Protein AF-A0A0G1EXA8-F1 (afdb_monomer_lite)

pLDDT: mean 70.23, std 20.03, range [31.55, 97.38]

Structure (mmCIF, N/CA/C/O backbone):
data_AF-A0A0G1EXA8-F1
#
_entry.id   AF-A0A0G1EXA8-F1
#
loop_
_atom_site.group_PDB
_atom_site.id
_atom_site.type_symbol
_atom_site.label_atom_id
_atom_site.label_alt_id
_atom_site.label_comp_id
_atom_site.label_asym_id
_atom_site.label_entity_id
_atom_site.label_seq_id
_atom_site.pdbx_PDB_ins_code
_atom_site.Cartn_x
_atom_site.Cartn_y
_atom_site.Cartn_z
_atom_site.occupancy
_atom_site.B_iso_or_equiv
_atom_site.auth_seq_id
_atom_site.auth_comp_id
_atom_site.auth_asym_id
_atom_site.auth_atom_id
_atom_site.pdbx_PDB_model_num
ATOM 1 N N . MET A 1 1 ? -16.789 -36.690 -27.854 1.00 35.75 1 MET A N 1
ATOM 2 C CA . MET A 1 1 ? -15.325 -36.803 -28.064 1.00 35.75 1 MET A CA 1
ATOM 3 C C . MET A 1 1 ? -14.644 -35.654 -27.335 1.00 35.75 1 MET A C 1
ATOM 5 O O . MET A 1 1 ? -15.149 -34.544 -27.371 1.00 35.75 1 MET A O 1
ATOM 9 N N . ASN A 1 2 ? -13.593 -35.956 -26.572 1.00 42.34 2 ASN A N 1
ATOM 10 C CA . ASN A 1 2 ? -13.175 -35.233 -25.364 1.00 42.34 2 ASN A CA 1
ATOM 11 C C . ASN A 1 2 ? -11.881 -34.419 -25.599 1.00 42.34 2 ASN A C 1
ATOM 13 O O . ASN A 1 2 ? -10.856 -34.671 -24.973 1.00 42.34 2 ASN A O 1
ATOM 17 N N . THR A 1 3 ? -11.901 -33.475 -26.544 1.00 42.50 3 THR A N 1
ATOM 18 C CA . THR A 1 3 ? -10.711 -32.712 -26.983 1.00 42.50 3 THR A CA 1
ATOM 19 C C . THR A 1 3 ? -10.198 -31.686 -25.961 1.00 42.50 3 THR A C 1
ATOM 21 O O . THR A 1 3 ? -9.028 -31.328 -25.993 1.00 42.50 3 THR A O 1
ATOM 24 N N . SER A 1 4 ? -11.018 -31.266 -24.991 1.00 49.38 4 SER A N 1
ATOM 25 C CA . SER A 1 4 ? -10.642 -30.270 -23.968 1.00 49.38 4 SER A CA 1
ATOM 26 C C . SER A 1 4 ? -9.684 -30.806 -22.890 1.00 49.38 4 SER A C 1
ATOM 28 O O . SER A 1 4 ? -8.819 -30.075 -22.401 1.00 49.38 4 SER A O 1
ATOM 30 N N . ARG A 1 5 ? -9.801 -32.088 -22.516 1.00 40.94 5 ARG A N 1
ATOM 31 C CA . ARG A 1 5 ? -8.954 -32.690 -21.469 1.00 40.94 5 ARG A CA 1
ATOM 32 C C . ARG A 1 5 ? -7.551 -33.032 -21.966 1.00 40.94 5 ARG A C 1
ATOM 34 O O . ARG A 1 5 ? -6.603 -32.926 -21.194 1.00 40.94 5 ARG A O 1
ATOM 41 N N . VAL A 1 6 ? -7.416 -33.379 -23.246 1.00 42.81 6 VAL A N 1
ATOM 42 C CA . VAL A 1 6 ? -6.123 -33.721 -23.856 1.00 42.81 6 VAL A CA 1
ATOM 43 C C . VAL A 1 6 ? -5.222 -32.483 -23.941 1.00 42.81 6 VAL A C 1
ATOM 45 O O . VAL A 1 6 ? -4.063 -32.562 -23.556 1.00 42.81 6 VAL A O 1
ATOM 48 N N . SER A 1 7 ? -5.757 -31.308 -24.296 1.00 49.19 7 SER A N 1
ATOM 49 C CA . SER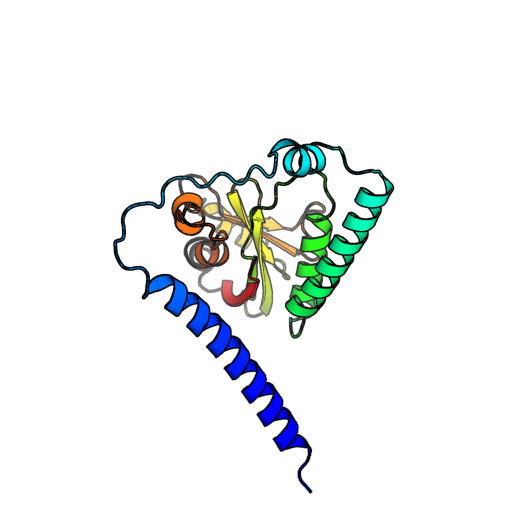 A 1 7 ? -4.961 -30.070 -24.379 1.00 49.19 7 SER A CA 1
ATOM 50 C C . SER A 1 7 ? -4.430 -29.586 -23.026 1.00 49.19 7 SER A C 1
ATOM 52 O O . SER A 1 7 ? -3.296 -29.126 -22.945 1.00 49.19 7 SER A O 1
ATOM 54 N N . ARG A 1 8 ? -5.201 -29.729 -21.937 1.00 45.41 8 ARG A N 1
ATOM 55 C CA . ARG A 1 8 ? -4.723 -29.374 -20.585 1.00 45.41 8 ARG A CA 1
ATOM 56 C C . ARG A 1 8 ? -3.655 -30.337 -20.077 1.00 45.41 8 ARG A C 1
ATOM 58 O O . ARG A 1 8 ? -2.694 -29.890 -19.464 1.00 45.41 8 ARG A O 1
ATOM 65 N N . LEU A 1 9 ? -3.794 -31.631 -20.362 1.00 43.66 9 LEU A N 1
ATOM 66 C CA . LEU A 1 9 ? -2.779 -32.625 -20.011 1.00 43.66 9 LEU A CA 1
ATOM 67 C C . LEU A 1 9 ? -1.477 -32.410 -20.792 1.00 43.66 9 LEU A C 1
ATOM 69 O O . LEU A 1 9 ? -0.411 -32.546 -20.208 1.00 43.66 9 LEU A O 1
ATOM 73 N N . VAL A 1 10 ? -1.551 -32.000 -22.062 1.00 48.06 10 VAL A N 1
ATOM 74 C CA . VAL A 1 10 ? -0.366 -31.672 -22.873 1.00 48.06 10 VAL A CA 1
ATOM 75 C C . VAL A 1 10 ? 0.333 -30.406 -22.367 1.00 48.06 10 VAL A C 1
ATOM 77 O O . VAL A 1 10 ? 1.551 -30.405 -22.246 1.00 48.06 10 VAL A O 1
ATOM 80 N N . VAL A 1 11 ? -0.409 -29.355 -21.998 1.00 51.62 11 VAL A N 1
ATOM 81 C CA . VAL A 1 11 ? 0.180 -28.122 -21.437 1.00 51.62 11 VAL A CA 1
ATOM 82 C C . VAL A 1 11 ? 0.824 -28.375 -20.072 1.00 51.62 11 VAL A C 1
ATOM 84 O O . VAL A 1 11 ? 1.933 -27.911 -19.828 1.00 51.62 11 VAL A O 1
ATOM 87 N N . ILE A 1 12 ? 0.176 -29.158 -19.204 1.00 53.31 12 ILE A N 1
ATOM 88 C CA . ILE A 1 12 ? 0.747 -29.541 -17.904 1.00 53.31 12 ILE A CA 1
ATOM 89 C C . ILE A 1 12 ? 1.981 -30.429 -18.104 1.00 53.31 12 ILE A C 1
ATOM 91 O O . ILE A 1 12 ? 2.994 -30.204 -17.451 1.00 53.31 12 ILE A O 1
ATOM 95 N N . ALA A 1 13 ? 1.940 -31.389 -19.033 1.00 46.94 13 ALA A N 1
ATOM 96 C CA . ALA A 1 13 ? 3.088 -32.238 -19.340 1.00 46.94 13 ALA A CA 1
ATOM 97 C C . ALA A 1 13 ? 4.273 -31.427 -19.887 1.00 46.94 13 ALA A C 1
ATOM 99 O O . ALA A 1 13 ? 5.396 -31.635 -19.444 1.00 46.94 13 ALA A O 1
ATOM 100 N N . LEU A 1 14 ? 4.036 -30.461 -20.780 1.00 50.44 14 LEU A N 1
ATOM 101 C CA . LEU A 1 14 ? 5.084 -29.579 -21.304 1.00 50.44 14 LEU A CA 1
ATOM 102 C C . LEU A 1 14 ? 5.670 -28.664 -20.222 1.00 50.44 14 LEU A C 1
ATOM 104 O O . LEU A 1 14 ? 6.881 -28.472 -20.187 1.00 50.44 14 LEU A O 1
ATOM 108 N N . PHE A 1 15 ? 4.840 -28.149 -19.310 1.00 55.09 15 PHE A N 1
ATOM 109 C CA . PHE A 1 15 ? 5.304 -27.327 -18.191 1.00 55.09 15 PHE A CA 1
ATOM 110 C C . PHE A 1 15 ? 6.143 -28.144 -17.197 1.00 55.09 15 PHE A C 1
ATOM 112 O O . PHE A 1 15 ? 7.198 -27.696 -16.763 1.00 55.09 15 PHE A O 1
ATOM 119 N N . VAL A 1 16 ? 5.728 -29.378 -16.893 1.00 62.06 16 VAL A N 1
ATOM 120 C CA . VAL A 1 16 ? 6.486 -30.298 -16.032 1.00 62.06 16 VAL A CA 1
ATOM 121 C C . VAL A 1 16 ? 7.799 -30.727 -16.693 1.00 62.06 16 VAL A C 1
ATOM 123 O O . VAL A 1 16 ? 8.820 -30.756 -16.018 1.00 62.06 16 VAL A O 1
ATOM 126 N N . ILE A 1 17 ? 7.812 -30.992 -18.004 1.00 57.78 17 ILE A N 1
ATOM 127 C CA . ILE A 1 17 ? 9.042 -31.306 -18.751 1.00 57.78 17 ILE A CA 1
ATOM 128 C C . ILE A 1 17 ? 9.998 -30.104 -18.759 1.00 57.78 17 ILE A C 1
ATOM 130 O O . ILE A 1 17 ? 11.187 -30.285 -18.520 1.00 57.78 17 ILE A O 1
ATOM 134 N N . ALA A 1 18 ? 9.502 -28.880 -18.963 1.00 51.81 18 ALA A N 1
ATOM 135 C CA . ALA A 1 18 ? 10.329 -27.673 -18.925 1.00 51.81 18 ALA A CA 1
ATOM 136 C C . ALA A 1 18 ? 10.939 -27.433 -17.533 1.00 51.81 18 ALA A C 1
ATOM 138 O O . ALA A 1 18 ? 12.134 -27.168 -17.424 1.00 51.81 18 ALA A O 1
ATOM 139 N N . VAL A 1 19 ? 10.147 -27.594 -16.467 1.00 60.75 19 VAL A N 1
ATOM 140 C CA . VAL A 1 19 ? 10.639 -27.494 -15.085 1.00 60.75 19 VAL A CA 1
ATOM 141 C C . VAL A 1 19 ? 11.664 -28.592 -14.789 1.00 60.75 19 VAL A C 1
ATOM 143 O O . VAL A 1 19 ? 12.708 -28.289 -14.218 1.00 60.75 19 VAL A O 1
ATOM 146 N N . LEU A 1 20 ? 11.425 -29.833 -15.229 1.00 53.50 20 LEU A N 1
ATOM 147 C CA . LEU A 1 20 ? 12.358 -30.945 -15.035 1.00 53.50 20 LEU A CA 1
ATOM 148 C C . LEU A 1 20 ? 13.692 -30.717 -15.757 1.00 53.50 20 LEU A C 1
ATOM 150 O O . LEU A 1 20 ? 14.728 -30.881 -15.121 1.00 53.50 20 LEU A O 1
ATOM 154 N N . ILE A 1 21 ? 13.685 -30.257 -17.014 1.00 56.47 21 ILE A N 1
ATOM 155 C CA . ILE A 1 21 ? 14.909 -29.947 -17.779 1.00 56.47 21 ILE A CA 1
ATOM 156 C C . ILE A 1 21 ? 15.721 -28.838 -17.093 1.00 56.47 21 ILE A C 1
ATOM 158 O O . ILE A 1 21 ? 16.936 -28.961 -16.962 1.00 56.47 21 ILE A O 1
ATOM 162 N N . ILE A 1 22 ? 15.060 -27.783 -16.601 1.00 52.31 22 ILE A N 1
ATOM 163 C CA . ILE A 1 22 ? 15.730 -26.685 -15.886 1.00 52.31 22 ILE A CA 1
ATOM 164 C C . ILE A 1 22 ? 16.325 -27.186 -14.564 1.00 52.31 22 ILE A C 1
ATOM 166 O O . ILE A 1 22 ? 17.465 -26.860 -14.238 1.00 52.31 22 ILE A O 1
ATOM 170 N N . THR A 1 23 ? 15.595 -28.009 -13.806 1.00 53.84 23 THR A N 1
ATOM 171 C CA . THR A 1 23 ? 16.117 -28.557 -12.546 1.00 53.84 23 THR A CA 1
ATOM 172 C C . THR A 1 23 ? 17.231 -29.576 -12.760 1.00 53.84 23 THR A C 1
ATOM 174 O O . THR A 1 23 ? 18.169 -29.599 -11.969 1.00 53.84 23 THR A O 1
ATOM 177 N N . GLU A 1 24 ? 17.174 -30.382 -13.824 1.00 49.28 24 GLU A N 1
ATOM 178 C CA . GLU A 1 24 ? 18.195 -31.382 -14.131 1.00 49.28 24 GLU A CA 1
ATOM 179 C C . GLU A 1 24 ? 19.495 -30.716 -14.598 1.00 49.28 24 GLU A C 1
ATOM 181 O O . GLU A 1 24 ? 20.548 -31.088 -14.096 1.00 49.28 24 GLU A O 1
ATOM 186 N N . GLU A 1 25 ? 19.450 -29.666 -15.429 1.00 48.66 25 GLU A N 1
ATOM 187 C CA . GLU A 1 25 ? 20.644 -28.873 -15.779 1.00 48.66 25 GLU A CA 1
ATOM 188 C C . GLU A 1 25 ? 21.261 -28.177 -14.554 1.00 48.66 25 GLU A C 1
ATOM 190 O O . GLU A 1 25 ? 22.468 -28.261 -14.323 1.00 48.66 25 GLU A O 1
ATOM 195 N N . VAL A 1 26 ? 20.442 -27.582 -13.681 1.00 48.22 26 VAL A N 1
ATOM 196 C CA . VAL A 1 26 ? 20.932 -26.931 -12.451 1.00 48.22 26 VAL A CA 1
ATOM 197 C C . VAL A 1 26 ? 21.545 -27.942 -11.463 1.00 48.22 26 VAL A C 1
ATOM 199 O O . VAL A 1 26 ? 22.528 -27.626 -10.784 1.00 48.22 26 VAL A O 1
ATOM 202 N N . LEU A 1 27 ? 21.020 -29.171 -11.388 1.00 41.09 27 LEU A N 1
ATOM 203 C CA . LEU A 1 27 ? 21.569 -30.245 -10.547 1.00 41.09 27 LEU A CA 1
ATOM 204 C C . LEU A 1 27 ? 22.790 -30.935 -11.169 1.00 41.09 27 LEU A C 1
ATOM 206 O O . LEU A 1 27 ? 23.712 -31.295 -10.429 1.00 41.09 27 LEU A O 1
ATOM 210 N N . ARG A 1 28 ? 22.856 -31.076 -12.499 1.00 38.72 28 ARG A N 1
ATOM 211 C CA . ARG A 1 28 ? 24.018 -31.637 -13.209 1.00 38.72 28 ARG A CA 1
ATOM 212 C C . ARG A 1 28 ? 25.232 -30.721 -13.073 1.00 38.72 28 ARG A C 1
ATOM 214 O O . ARG A 1 28 ? 26.314 -31.196 -12.738 1.00 38.72 28 ARG A O 1
ATOM 221 N N . VAL A 1 29 ? 25.027 -29.405 -13.182 1.00 42.81 29 VAL A N 1
ATOM 222 C CA . VAL A 1 29 ? 26.065 -28.387 -12.942 1.00 42.81 29 VAL A CA 1
ATOM 223 C C . VAL A 1 29 ? 26.580 -28.416 -11.493 1.00 42.81 29 VAL A C 1
ATOM 225 O O . VAL A 1 29 ? 27.751 -28.128 -11.256 1.00 42.81 29 VAL A O 1
ATOM 228 N N . ARG A 1 30 ? 25.752 -28.813 -10.513 1.00 43.44 30 ARG A N 1
ATOM 229 C CA . ARG A 1 30 ? 26.145 -28.854 -9.089 1.00 43.44 30 ARG A CA 1
ATOM 230 C C . ARG A 1 30 ? 26.745 -30.171 -8.597 1.00 43.44 30 ARG A C 1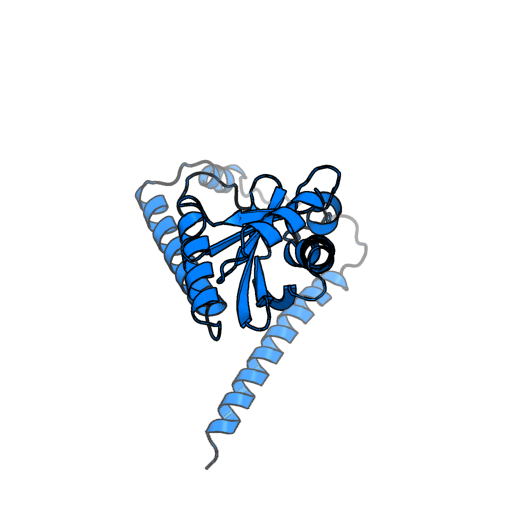
ATOM 232 O O . ARG A 1 30 ? 27.375 -30.155 -7.544 1.00 43.44 30 ARG A O 1
ATOM 239 N N . THR A 1 31 ? 26.561 -31.297 -9.289 1.00 37.84 31 THR A N 1
ATOM 240 C CA . THR A 1 31 ? 26.914 -32.622 -8.727 1.00 37.84 31 THR A CA 1
ATOM 241 C C . THR A 1 31 ? 27.932 -33.436 -9.525 1.00 37.84 31 THR A C 1
ATOM 243 O O . THR A 1 31 ? 28.389 -34.461 -9.024 1.00 37.84 31 THR A O 1
ATOM 246 N N . SER A 1 32 ? 28.373 -32.985 -10.706 1.00 36.28 32 SER A N 1
ATOM 247 C CA . SER A 1 32 ? 29.369 -33.710 -11.515 1.00 36.28 32 SER A CA 1
ATOM 248 C C . SER A 1 32 ? 30.656 -32.933 -11.809 1.00 36.28 32 SER A C 1
ATOM 250 O O . SER A 1 32 ? 31.258 -33.134 -12.862 1.00 36.28 32 SER A O 1
ATOM 252 N N . VAL A 1 33 ? 31.103 -32.065 -10.898 1.00 35.88 33 VAL A N 1
ATOM 253 C CA . VAL A 1 33 ? 32.467 -31.513 -10.944 1.00 35.88 33 VAL A CA 1
ATOM 254 C C . VAL A 1 33 ? 33.311 -32.281 -9.923 1.00 35.88 33 VAL A C 1
ATOM 256 O O . VAL A 1 33 ? 33.191 -32.024 -8.724 1.00 35.88 33 VAL A O 1
ATOM 259 N N . PRO A 1 34 ? 34.149 -33.250 -10.342 1.00 39.91 34 PRO A N 1
ATOM 260 C CA . PRO A 1 34 ? 35.212 -33.742 -9.479 1.00 39.91 34 PRO A CA 1
ATOM 261 C C . PRO A 1 34 ? 36.095 -32.556 -9.088 1.00 39.91 34 PRO A C 1
ATOM 263 O O . PRO A 1 34 ? 36.292 -31.645 -9.894 1.00 39.91 34 PRO A O 1
ATOM 266 N N . ALA A 1 35 ? 36.652 -32.573 -7.876 1.00 41.78 35 ALA A N 1
ATOM 267 C CA . ALA A 1 35 ? 37.697 -31.640 -7.464 1.00 41.78 35 ALA A CA 1
ATOM 268 C C . ALA A 1 35 ? 38.964 -31.871 -8.312 1.00 41.78 35 ALA A C 1
ATOM 270 O O . ALA A 1 35 ? 39.923 -32.512 -7.892 1.00 41.78 35 ALA A O 1
ATOM 271 N N . THR A 1 36 ? 38.934 -31.394 -9.549 1.00 39.28 36 THR A N 1
ATOM 272 C CA . THR A 1 36 ? 40.063 -31.332 -10.467 1.00 39.28 36 THR A CA 1
ATOM 273 C C . THR A 1 36 ? 40.624 -29.924 -10.390 1.00 39.28 36 THR A C 1
ATOM 275 O O . THR A 1 36 ? 39.874 -28.951 -10.439 1.00 39.28 36 THR A O 1
ATOM 278 N N . MET A 1 37 ? 41.944 -29.847 -10.209 1.00 38.09 37 MET A N 1
ATOM 279 C CA .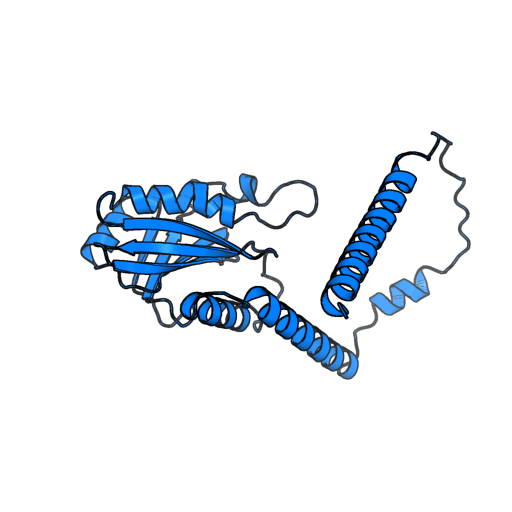 MET A 1 37 ? 42.738 -28.618 -10.214 1.00 38.09 37 MET A CA 1
ATOM 280 C C . MET A 1 37 ? 42.242 -27.609 -11.263 1.00 38.09 37 MET A C 1
ATOM 282 O O . MET A 1 37 ? 41.829 -28.033 -12.347 1.00 38.09 37 MET A O 1
ATOM 286 N N . PRO A 1 38 ? 42.319 -26.294 -10.977 1.00 37.44 38 PRO A N 1
ATOM 287 C CA . PRO A 1 38 ? 41.895 -25.275 -11.926 1.00 37.44 38 PRO A CA 1
ATOM 288 C C . PRO A 1 38 ? 42.599 -25.503 -13.273 1.00 37.44 38 PRO A C 1
ATOM 290 O O . PRO A 1 38 ? 43.812 -25.746 -13.290 1.00 37.44 38 PRO A O 1
ATOM 293 N N . PRO A 1 39 ? 41.860 -25.481 -14.396 1.00 34.75 39 PRO A N 1
ATOM 294 C CA . PRO A 1 39 ? 42.460 -25.686 -15.702 1.00 34.75 39 PRO A CA 1
ATOM 295 C C . PRO A 1 39 ? 43.495 -24.581 -15.959 1.00 34.75 39 PRO A C 1
ATOM 297 O O . PRO A 1 39 ? 43.258 -23.428 -15.585 1.00 34.75 39 PRO A O 1
ATOM 300 N N . PRO A 1 40 ? 44.644 -24.894 -16.589 1.00 39.44 40 PRO A N 1
ATOM 301 C CA . PRO A 1 40 ? 45.563 -23.857 -17.028 1.00 39.44 40 PRO A CA 1
ATOM 302 C C . PRO A 1 40 ? 44.801 -22.924 -17.968 1.00 39.44 40 PRO A C 1
ATOM 304 O O . PRO A 1 40 ? 44.114 -23.386 -18.881 1.00 39.44 40 PRO A O 1
ATOM 307 N N . ALA A 1 41 ? 44.893 -21.621 -17.700 1.00 36.94 41 ALA A N 1
ATOM 308 C CA . ALA A 1 41 ? 44.209 -20.582 -18.451 1.00 36.94 41 ALA A CA 1
ATOM 309 C C . ALA A 1 41 ? 44.532 -20.710 -19.946 1.00 36.94 41 ALA A C 1
ATOM 311 O O . ALA A 1 41 ? 45.602 -20.315 -20.406 1.00 36.94 41 ALA A O 1
ATOM 312 N N . TYR A 1 42 ? 43.600 -21.280 -20.708 1.00 31.55 42 TYR A N 1
ATOM 313 C CA . TYR A 1 42 ? 43.658 -21.285 -22.159 1.00 31.55 42 TYR A CA 1
ATOM 314 C C . TYR A 1 42 ? 42.948 -20.021 -22.640 1.00 31.55 42 TYR A C 1
ATOM 316 O O . TYR A 1 42 ? 41.762 -20.034 -22.970 1.00 31.55 42 TYR A O 1
ATOM 324 N N . SER A 1 43 ? 43.671 -18.900 -22.631 1.00 36.06 43 SER A N 1
ATOM 325 C CA . SER A 1 43 ? 43.230 -17.678 -23.295 1.00 36.06 43 SER A CA 1
ATOM 326 C C . SER A 1 43 ? 43.328 -17.886 -24.806 1.00 36.06 43 SER A C 1
ATOM 328 O O . SER A 1 43 ? 44.334 -17.614 -25.459 1.00 36.06 43 SER A O 1
ATOM 330 N N . LYS A 1 44 ? 42.244 -18.375 -25.408 1.00 40.91 44 LYS A N 1
ATOM 331 C CA . LYS A 1 44 ? 42.010 -18.071 -26.816 1.00 40.91 44 LYS A CA 1
ATOM 332 C C . LYS A 1 44 ? 41.564 -16.615 -26.831 1.00 40.91 44 LYS A C 1
ATOM 334 O O . LYS A 1 44 ? 40.448 -16.324 -26.420 1.00 40.91 44 LYS A O 1
ATOM 339 N N . GLY A 1 45 ? 42.482 -15.719 -27.193 1.00 42.47 45 GLY A N 1
ATOM 340 C CA . GLY A 1 45 ? 42.256 -14.278 -27.243 1.00 42.47 45 GLY A CA 1
ATOM 341 C C . GLY A 1 45 ? 41.107 -13.920 -28.179 1.00 42.47 45 GLY A C 1
ATOM 342 O O . GLY A 1 45 ? 41.323 -13.616 -29.346 1.00 42.47 45 GLY A O 1
ATOM 343 N N . ILE A 1 46 ? 39.883 -13.948 -27.660 1.00 43.38 46 ILE A N 1
ATOM 344 C CA . ILE A 1 46 ? 38.887 -12.955 -28.029 1.00 43.38 46 ILE A CA 1
ATOM 345 C C . ILE A 1 46 ? 39.415 -11.702 -27.354 1.00 43.38 46 ILE A C 1
ATOM 347 O O . ILE A 1 46 ? 39.499 -11.658 -26.128 1.00 43.38 46 ILE A O 1
ATOM 351 N N . ALA A 1 47 ? 39.910 -10.755 -28.143 1.00 43.56 47 ALA A N 1
ATOM 352 C CA . ALA A 1 47 ? 40.364 -9.494 -27.597 1.00 43.56 47 ALA A CA 1
ATOM 353 C C . ALA A 1 47 ? 39.200 -8.902 -26.790 1.00 43.56 47 ALA A C 1
ATOM 355 O O . ALA A 1 47 ? 38.188 -8.511 -27.370 1.00 43.56 47 ALA A O 1
ATOM 356 N N . GLU A 1 48 ? 39.353 -8.845 -25.462 1.00 43.34 48 GLU A N 1
ATOM 357 C CA . GLU A 1 48 ? 38.453 -8.154 -24.525 1.00 43.34 48 GLU A CA 1
ATOM 358 C C . GLU A 1 48 ? 38.083 -6.759 -25.042 1.00 43.34 48 GLU A C 1
ATOM 360 O O . GLU A 1 48 ? 36.996 -6.265 -24.776 1.00 43.34 48 GLU A O 1
ATOM 365 N N . SER A 1 49 ? 38.933 -6.159 -25.875 1.00 46.91 49 SER A N 1
ATOM 366 C CA . SER A 1 49 ? 38.652 -4.937 -26.614 1.00 46.91 49 SER A CA 1
ATOM 367 C C . SER A 1 49 ? 37.284 -4.932 -27.311 1.00 46.91 49 SER A C 1
ATOM 369 O O . SER A 1 49 ? 36.528 -4.016 -27.047 1.00 46.91 49 SER A O 1
ATOM 371 N N . GLU A 1 50 ? 36.878 -5.899 -28.133 1.00 43.00 50 GLU A N 1
ATOM 372 C CA . GLU A 1 50 ? 35.721 -5.678 -29.030 1.00 43.00 50 GLU A CA 1
ATOM 373 C C . GLU A 1 50 ? 34.356 -5.742 -28.315 1.00 43.00 50 GLU A C 1
ATOM 375 O O . GLU A 1 50 ? 33.460 -4.943 -28.590 1.00 43.00 50 GLU A O 1
ATOM 380 N N . ALA A 1 51 ? 34.211 -6.646 -27.340 1.00 46.06 51 ALA A N 1
ATOM 381 C CA . ALA A 1 51 ? 32.997 -6.757 -26.527 1.00 46.06 51 ALA A CA 1
ATOM 382 C C . ALA A 1 51 ? 32.898 -5.635 -25.482 1.00 46.06 51 ALA A C 1
ATOM 384 O O . ALA A 1 51 ? 31.811 -5.115 -25.242 1.00 46.06 51 ALA A O 1
ATOM 385 N N . THR A 1 52 ? 34.030 -5.218 -24.903 1.00 42.34 52 THR A N 1
ATOM 386 C CA . THR A 1 52 ? 34.058 -4.116 -23.930 1.00 42.34 52 THR A CA 1
ATOM 387 C C . THR A 1 52 ? 33.953 -2.754 -24.622 1.00 42.34 52 THR A C 1
ATOM 389 O O . THR A 1 52 ? 33.360 -1.849 -24.053 1.00 42.34 52 THR A O 1
ATOM 392 N N . THR A 1 53 ? 34.436 -2.616 -25.867 1.00 43.44 53 THR A N 1
ATOM 393 C CA . THR A 1 53 ? 34.292 -1.384 -26.675 1.00 43.44 53 THR A CA 1
ATOM 394 C C . THR A 1 53 ? 32.836 -1.158 -27.086 1.00 43.44 53 THR A C 1
ATOM 396 O O . THR A 1 53 ? 32.345 -0.044 -26.975 1.00 43.44 53 THR A O 1
ATOM 399 N N . LYS A 1 54 ? 32.085 -2.210 -27.448 1.00 49.56 54 LYS A N 1
ATOM 400 C CA . LYS A 1 54 ? 30.635 -2.086 -27.707 1.00 49.56 54 LYS A CA 1
ATOM 401 C C . LYS A 1 54 ? 29.799 -1.771 -26.462 1.00 49.56 54 LYS A C 1
ATOM 403 O O . LYS A 1 54 ? 28.717 -1.218 -26.588 1.00 4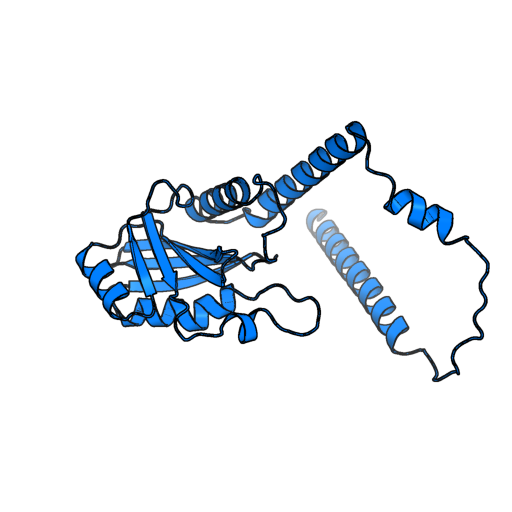9.56 54 LYS A O 1
ATOM 408 N N . LEU A 1 55 ? 30.282 -2.134 -25.272 1.00 48.75 55 LEU A N 1
ATOM 409 C CA . LEU A 1 55 ? 29.657 -1.785 -23.989 1.00 48.75 55 LEU A CA 1
ATOM 410 C C . LEU A 1 55 ? 30.008 -0.361 -23.520 1.00 48.75 55 LEU A C 1
ATOM 412 O O . LEU A 1 55 ? 29.295 0.184 -22.682 1.00 48.75 55 LEU A O 1
ATOM 416 N N . THR A 1 56 ? 31.086 0.240 -24.039 1.00 42.53 56 THR A N 1
ATOM 417 C CA . THR A 1 56 ? 31.479 1.633 -23.763 1.00 42.53 56 THR A CA 1
ATOM 418 C C . THR A 1 56 ? 31.047 2.624 -24.847 1.00 42.53 56 THR A C 1
ATOM 420 O O . THR A 1 56 ? 31.090 3.833 -24.609 1.00 42.53 56 THR A O 1
ATOM 423 N N . GLU A 1 57 ? 30.606 2.154 -26.015 1.00 59.38 57 GLU A N 1
ATOM 424 C CA . GLU A 1 57 ? 29.965 2.985 -27.034 1.00 59.38 57 GLU A CA 1
ATOM 425 C C . GLU A 1 57 ? 28.581 3.436 -26.552 1.00 59.38 57 GLU A C 1
ATOM 427 O O . GLU A 1 57 ? 27.719 2.638 -26.184 1.00 59.38 57 GLU A O 1
ATOM 432 N N . LYS A 1 58 ? 28.376 4.756 -26.523 1.00 68.38 58 LYS A N 1
ATOM 433 C CA . LYS A 1 58 ? 27.089 5.349 -26.165 1.00 68.38 58 LYS A CA 1
ATOM 434 C C . LYS A 1 58 ? 26.049 4.907 -27.198 1.00 68.38 58 LYS A C 1
ATOM 436 O O . LYS A 1 58 ? 26.275 5.099 -28.391 1.00 68.38 58 LYS A O 1
ATOM 441 N N . LEU A 1 59 ? 24.928 4.355 -26.728 1.00 69.25 59 LEU A N 1
ATOM 442 C CA . LEU A 1 59 ? 23.787 4.012 -27.579 1.00 69.25 59 LEU A CA 1
ATOM 443 C C . LEU A 1 59 ? 23.402 5.211 -28.453 1.00 69.25 59 LEU A C 1
ATOM 445 O O . LEU A 1 59 ? 23.394 6.355 -27.986 1.00 69.25 59 LEU A O 1
ATOM 449 N N . THR A 1 60 ? 23.075 4.941 -29.711 1.00 76.81 60 THR A N 1
ATOM 450 C CA . THR A 1 60 ? 22.496 5.950 -30.600 1.00 76.81 60 THR A CA 1
ATOM 451 C C . THR A 1 60 ? 21.092 6.337 -30.131 1.00 76.81 60 THR A C 1
ATOM 453 O O . THR A 1 60 ? 20.421 5.561 -29.449 1.00 76.81 60 THR A O 1
ATOM 456 N N . ASP A 1 61 ? 20.616 7.524 -30.515 1.00 78.44 61 ASP A N 1
ATOM 457 C CA . ASP A 1 61 ? 19.274 7.995 -30.138 1.00 78.44 61 ASP A CA 1
ATOM 458 C C . ASP A 1 61 ? 18.165 7.031 -30.608 1.00 78.44 61 ASP A C 1
ATOM 460 O O . ASP A 1 61 ? 17.189 6.813 -29.889 1.00 78.44 61 ASP A O 1
ATOM 464 N N . ASP A 1 62 ? 18.344 6.389 -31.769 1.00 76.62 62 ASP A N 1
ATOM 465 C CA . ASP A 1 62 ? 17.412 5.391 -32.307 1.00 76.62 62 ASP A CA 1
ATOM 466 C C . ASP A 1 62 ? 17.409 4.092 -31.480 1.00 76.62 62 ASP A C 1
ATOM 468 O O . ASP A 1 62 ? 16.348 3.521 -31.219 1.00 76.62 62 ASP A O 1
ATOM 472 N N . GLU A 1 63 ? 18.574 3.628 -31.016 1.00 70.38 63 GLU A N 1
ATOM 473 C CA . GLU A 1 63 ? 18.680 2.458 -30.130 1.00 70.38 63 GLU A CA 1
ATOM 474 C C . GLU A 1 63 ? 18.098 2.748 -28.746 1.00 70.38 63 GLU A C 1
ATOM 476 O O . GLU A 1 63 ? 17.413 1.903 -28.170 1.00 70.38 63 GLU A O 1
ATOM 481 N N . VAL A 1 64 ? 18.317 3.956 -28.223 1.00 69.88 64 VAL A N 1
ATOM 482 C CA . VAL A 1 64 ? 17.692 4.423 -26.982 1.00 69.88 64 VAL A CA 1
ATOM 483 C C . VAL A 1 64 ? 16.170 4.448 -27.135 1.00 69.88 64 VAL A C 1
ATOM 485 O O . VAL A 1 64 ? 15.464 3.876 -26.302 1.00 69.88 64 VAL A O 1
ATOM 488 N N . ALA A 1 65 ? 15.649 5.043 -28.212 1.00 69.56 65 ALA A N 1
ATOM 489 C CA . ALA A 1 65 ? 14.216 5.097 -28.489 1.00 69.56 65 ALA A CA 1
ATOM 490 C C . ALA A 1 65 ? 13.601 3.695 -28.626 1.00 69.56 65 ALA A C 1
ATOM 492 O O . ALA A 1 65 ? 12.569 3.409 -28.015 1.00 69.56 65 ALA A O 1
ATOM 493 N N . HIS A 1 66 ? 14.261 2.794 -29.355 1.00 68.38 66 HIS A N 1
ATOM 494 C CA . HIS A 1 66 ? 13.819 1.411 -29.503 1.00 68.38 66 HIS A CA 1
ATOM 495 C C . HIS A 1 66 ? 13.819 0.651 -28.167 1.00 68.38 66 HIS A C 1
ATOM 497 O O . HIS A 1 66 ? 12.855 -0.047 -27.841 1.00 68.38 66 HIS A O 1
ATOM 503 N N . ASN A 1 67 ? 14.855 0.830 -27.345 1.00 68.25 67 ASN A N 1
ATOM 504 C CA . ASN A 1 67 ? 14.920 0.237 -26.011 1.00 68.25 67 ASN A CA 1
ATOM 505 C C . ASN A 1 67 ? 13.786 0.749 -25.111 1.00 68.25 67 ASN A C 1
ATOM 507 O O . ASN A 1 67 ? 13.163 -0.048 -24.407 1.00 68.25 67 ASN A O 1
ATOM 511 N N . TYR A 1 68 ? 13.443 2.039 -25.176 1.00 67.56 68 TYR A N 1
ATOM 512 C CA . TYR A 1 68 ? 12.289 2.583 -24.454 1.00 67.56 68 TYR A CA 1
ATOM 513 C C . TYR A 1 68 ? 10.962 1.948 -24.887 1.00 67.56 68 TYR A C 1
ATOM 515 O O . TYR A 1 68 ? 10.101 1.694 -24.041 1.00 67.56 68 TYR A O 1
ATOM 523 N N . GLU A 1 69 ? 10.774 1.664 -26.177 1.00 71.44 69 GLU A N 1
ATOM 524 C CA . GLU A 1 69 ? 9.577 0.968 -26.664 1.00 71.44 69 GLU A CA 1
ATOM 525 C C . GLU A 1 69 ? 9.483 -0.462 -26.124 1.00 71.44 69 GLU A C 1
ATOM 527 O O . GLU A 1 69 ? 8.412 -0.876 -25.669 1.00 71.44 69 GLU A O 1
ATOM 532 N N . ILE A 1 70 ? 10.601 -1.196 -26.110 1.00 67.38 70 ILE A N 1
ATOM 533 C CA . ILE A 1 70 ? 10.677 -2.547 -25.538 1.00 67.38 70 ILE A CA 1
ATOM 534 C C . ILE A 1 70 ? 10.346 -2.511 -24.043 1.00 67.38 70 ILE A C 1
ATOM 536 O O . ILE A 1 70 ? 9.488 -3.271 -23.589 1.00 67.38 70 ILE A O 1
ATOM 540 N N . ILE A 1 71 ? 10.972 -1.610 -23.280 1.00 67.56 71 ILE A N 1
ATOM 541 C CA . ILE A 1 71 ? 10.729 -1.461 -21.838 1.00 67.56 71 ILE A CA 1
ATOM 542 C C . ILE A 1 71 ? 9.253 -1.150 -21.581 1.00 67.56 71 ILE A C 1
ATOM 544 O O . ILE A 1 71 ? 8.618 -1.805 -20.752 1.00 67.56 71 ILE A O 1
ATOM 548 N N . ARG A 1 72 ? 8.665 -0.220 -22.340 1.00 69.12 72 ARG A N 1
ATOM 549 C CA . ARG A 1 72 ? 7.246 0.132 -22.222 1.00 69.12 72 ARG A CA 1
ATOM 550 C C . ARG A 1 72 ? 6.335 -1.064 -22.506 1.00 69.12 72 ARG A C 1
ATOM 552 O O . ARG A 1 72 ? 5.365 -1.277 -21.779 1.00 69.12 72 ARG A O 1
ATOM 559 N N . ALA A 1 73 ? 6.626 -1.853 -23.541 1.00 69.38 73 ALA A N 1
ATOM 560 C CA . ALA A 1 73 ? 5.847 -3.045 -23.870 1.00 69.38 73 ALA A CA 1
ATOM 561 C C . ALA A 1 73 ? 5.941 -4.116 -22.767 1.00 69.38 73 ALA A C 1
ATOM 563 O O . ALA A 1 73 ? 4.924 -4.703 -22.386 1.00 69.38 73 ALA A O 1
ATOM 564 N N . LEU A 1 74 ? 7.135 -4.329 -22.203 1.00 67.88 74 LEU A N 1
ATOM 565 C CA . LEU A 1 74 ? 7.353 -5.248 -21.082 1.00 67.88 74 LEU A CA 1
ATOM 566 C C . LEU A 1 74 ? 6.618 -4.787 -19.815 1.00 67.88 74 LEU A C 1
ATOM 568 O O . LEU A 1 74 ? 5.942 -5.594 -19.175 1.00 67.88 74 LEU A O 1
ATOM 572 N N . GLN A 1 75 ? 6.666 -3.492 -19.490 1.00 71.50 75 GLN A N 1
ATOM 573 C CA . GLN A 1 75 ? 5.914 -2.907 -18.375 1.00 71.50 75 GLN A CA 1
ATOM 574 C C . GLN A 1 75 ? 4.401 -3.104 -18.545 1.00 71.50 75 GLN A C 1
ATOM 576 O O . GLN A 1 75 ? 3.715 -3.493 -17.600 1.00 71.50 75 GLN A O 1
ATOM 581 N N . GLN A 1 76 ? 3.867 -2.906 -19.754 1.00 73.31 76 GLN A N 1
ATOM 582 C CA . GLN A 1 76 ? 2.446 -3.131 -20.038 1.00 73.31 76 GLN A CA 1
ATOM 583 C C . GLN A 1 76 ? 2.041 -4.600 -19.871 1.00 73.31 76 GLN A C 1
ATOM 585 O O . GLN A 1 76 ? 1.004 -4.883 -19.267 1.00 73.31 76 GLN A O 1
ATOM 590 N N . GLN A 1 77 ? 2.851 -5.540 -20.368 1.00 72.44 77 GLN A N 1
ATOM 591 C CA . GLN A 1 77 ? 2.597 -6.971 -20.181 1.00 72.44 77 GLN A CA 1
ATOM 592 C C . GLN A 1 77 ? 2.651 -7.365 -18.701 1.00 72.44 77 GLN A C 1
ATOM 594 O O . GLN A 1 77 ? 1.755 -8.066 -18.225 1.00 72.44 77 GLN A O 1
ATOM 599 N N . ARG A 1 78 ? 3.642 -6.867 -17.952 1.00 75.62 78 ARG A N 1
ATOM 600 C CA . ARG A 1 78 ? 3.755 -7.076 -16.501 1.00 75.62 78 ARG A CA 1
ATOM 601 C C . ARG A 1 78 ? 2.516 -6.560 -15.775 1.00 75.62 78 ARG A C 1
ATOM 603 O O . ARG A 1 78 ? 1.900 -7.313 -15.024 1.00 75.62 78 ARG A O 1
ATOM 610 N N . LEU A 1 79 ? 2.101 -5.321 -16.040 1.00 77.62 79 LEU A N 1
ATOM 611 C CA . LEU A 1 79 ? 0.896 -4.739 -15.448 1.00 77.62 79 LEU A CA 1
ATOM 612 C C . LEU A 1 79 ? -0.352 -5.568 -15.757 1.00 77.62 79 LEU A C 1
ATOM 614 O O . LEU A 1 79 ? -1.163 -5.796 -14.863 1.00 77.62 79 LEU A O 1
ATOM 618 N N . ALA A 1 80 ? -0.509 -6.068 -16.984 1.00 77.69 80 ALA A N 1
ATOM 619 C CA . ALA A 1 80 ? -1.644 -6.917 -17.344 1.00 77.69 80 ALA A CA 1
ATOM 620 C C . ALA A 1 80 ? -1.685 -8.220 -16.524 1.00 77.69 80 ALA A C 1
ATOM 622 O O . ALA A 1 80 ? -2.758 -8.637 -16.087 1.00 77.69 80 ALA A O 1
ATOM 623 N N . VAL A 1 81 ? -0.525 -8.834 -16.271 1.00 80.62 81 VAL A N 1
ATOM 624 C CA . VAL A 1 81 ? -0.414 -10.037 -15.433 1.00 80.62 81 VAL A CA 1
ATOM 625 C C . VAL A 1 81 ? -0.702 -9.718 -13.966 1.00 80.62 81 VAL A C 1
ATOM 627 O O . VAL A 1 81 ? -1.533 -10.388 -13.355 1.00 80.62 81 VAL A O 1
ATOM 630 N N . LEU A 1 82 ? -0.067 -8.685 -13.403 1.00 78.50 82 LEU A N 1
ATOM 631 C CA . LEU A 1 82 ? -0.207 -8.335 -11.984 1.00 78.50 82 LEU A CA 1
ATOM 632 C C . LEU A 1 82 ? -1.619 -7.856 -11.636 1.00 78.50 82 LEU A C 1
ATOM 634 O O . LEU A 1 82 ? -2.100 -8.094 -10.532 1.00 78.50 82 LEU A O 1
ATOM 638 N N . THR A 1 83 ? -2.305 -7.203 -12.573 1.00 84.19 83 THR A N 1
ATOM 639 C CA . THR A 1 83 ? -3.645 -6.651 -12.334 1.00 84.19 83 THR A CA 1
ATOM 640 C C . THR A 1 83 ? -4.781 -7.647 -12.540 1.00 84.19 83 THR A C 1
ATOM 642 O O . THR A 1 83 ? -5.935 -7.349 -12.206 1.00 84.19 83 THR A O 1
ATOM 645 N N . HIS A 1 84 ? -4.490 -8.833 -13.075 1.00 84.31 84 HIS A N 1
ATOM 646 C CA . HIS A 1 84 ? -5.504 -9.835 -13.357 1.00 84.31 84 HIS A CA 1
ATOM 647 C C . HIS A 1 84 ? -6.162 -10.346 -12.064 1.00 84.31 84 HIS A C 1
ATOM 649 O O . HIS A 1 84 ? -5.506 -10.862 -11.164 1.00 84.31 84 HIS A O 1
ATOM 655 N N . GLY A 1 85 ? -7.490 -10.217 -11.975 1.00 85.06 85 GLY A N 1
ATOM 656 C CA . GLY A 1 85 ? -8.271 -10.685 -10.824 1.00 85.06 85 GLY A CA 1
ATOM 657 C C . GLY A 1 85 ? -8.197 -9.800 -9.574 1.00 85.06 85 GLY A C 1
ATOM 658 O O . GLY A 1 85 ? -8.841 -10.124 -8.575 1.00 85.06 85 GLY A O 1
ATOM 659 N N . LEU A 1 86 ? -7.470 -8.677 -9.614 1.00 91.00 86 LEU A N 1
ATOM 660 C CA . LEU A 1 86 ? -7.446 -7.724 -8.506 1.00 91.00 86 LEU A CA 1
ATOM 661 C C . LEU A 1 86 ? -8.778 -6.966 -8.374 1.00 91.00 86 LEU A C 1
ATOM 663 O O . LEU A 1 86 ? -9.425 -6.660 -9.383 1.00 91.00 86 LEU A O 1
ATOM 667 N N . PRO A 1 87 ? -9.170 -6.575 -7.146 1.00 93.88 87 PRO A N 1
ATOM 668 C CA . PRO A 1 87 ? -10.244 -5.610 -6.945 1.00 93.88 87 PRO A CA 1
ATOM 669 C C . PRO A 1 87 ? -9.970 -4.303 -7.698 1.00 93.88 87 PRO A C 1
ATOM 671 O O . PRO A 1 87 ? -8.828 -3.851 -7.765 1.00 93.88 87 PRO A O 1
ATOM 674 N N . THR A 1 88 ? -11.026 -3.663 -8.213 1.00 95.25 88 THR A N 1
ATOM 675 C CA . THR A 1 88 ? -10.919 -2.448 -9.044 1.00 95.25 88 THR A CA 1
ATOM 676 C C . THR A 1 88 ? -10.047 -1.362 -8.419 1.00 95.25 88 THR A C 1
ATOM 678 O O . THR A 1 88 ? -9.222 -0.794 -9.126 1.00 95.25 88 THR A O 1
ATOM 681 N N . TRP A 1 89 ? -10.202 -1.096 -7.116 1.00 95.19 89 TRP A N 1
ATOM 682 C CA . TRP A 1 89 ? -9.395 -0.083 -6.431 1.00 95.19 89 TRP A CA 1
ATOM 683 C C . TRP A 1 89 ? -7.907 -0.454 -6.446 1.00 95.19 89 TRP A C 1
ATOM 685 O O . TRP A 1 89 ? -7.107 0.313 -6.962 1.00 95.19 89 TRP A O 1
ATOM 695 N N . VAL A 1 90 ? -7.554 -1.672 -6.018 1.00 93.06 90 VAL A N 1
ATOM 696 C CA . VAL A 1 90 ? -6.159 -2.154 -5.961 1.00 93.06 90 VAL A CA 1
ATOM 697 C C . VAL A 1 90 ? -5.512 -2.158 -7.347 1.00 93.06 90 VAL A C 1
ATOM 699 O O . VAL A 1 90 ? -4.374 -1.731 -7.499 1.00 93.06 90 VAL A O 1
ATOM 702 N N . ARG A 1 91 ? -6.244 -2.602 -8.378 1.00 91.62 91 ARG A N 1
ATOM 703 C CA . ARG A 1 91 ? -5.771 -2.557 -9.768 1.00 91.62 91 ARG A CA 1
ATOM 704 C C . ARG A 1 91 ? -5.436 -1.135 -10.200 1.00 91.62 91 ARG A C 1
ATOM 706 O O . ARG A 1 91 ? -4.378 -0.910 -10.776 1.00 91.62 91 ARG A O 1
ATOM 713 N N . ASN A 1 92 ? -6.369 -0.209 -10.000 1.00 91.19 92 ASN A N 1
ATOM 714 C CA . ASN A 1 92 ? -6.194 1.166 -10.448 1.00 91.19 92 ASN A CA 1
ATOM 715 C C . ASN A 1 92 ? -5.055 1.841 -9.676 1.00 91.19 92 ASN A C 1
ATOM 717 O O . ASN A 1 92 ? -4.269 2.557 -10.287 1.00 91.19 92 ASN A O 1
ATOM 721 N N . HIS A 1 93 ? -4.936 1.536 -8.381 1.00 90.62 93 HIS A N 1
ATOM 722 C CA . HIS A 1 93 ? -3.863 2.019 -7.519 1.00 90.62 93 HIS A CA 1
ATOM 723 C C . HIS A 1 93 ? -2.493 1.516 -7.972 1.00 90.62 93 HIS A C 1
ATOM 725 O O . HIS A 1 93 ? -1.595 2.318 -8.174 1.00 90.62 93 HIS A O 1
ATOM 731 N N . LEU A 1 94 ? -2.354 0.213 -8.253 1.00 86.25 94 LEU A N 1
ATOM 732 C CA . LEU A 1 94 ? -1.115 -0.364 -8.790 1.00 86.25 94 LEU A CA 1
ATOM 733 C C . LEU A 1 94 ? -0.710 0.290 -10.119 1.00 86.25 94 LEU A C 1
ATOM 735 O O . LEU A 1 94 ? 0.454 0.609 -10.324 1.00 86.25 94 LEU A O 1
ATOM 739 N N . ILE A 1 95 ? -1.669 0.511 -11.024 1.00 85.50 95 ILE A N 1
ATOM 740 C CA . ILE A 1 95 ? -1.403 1.183 -12.304 1.00 85.50 95 ILE A CA 1
ATOM 741 C C . ILE A 1 95 ? -0.952 2.631 -12.080 1.00 85.50 95 ILE A C 1
ATOM 743 O O . ILE A 1 95 ? -0.095 3.112 -12.817 1.00 85.50 95 ILE A O 1
ATOM 747 N N . ALA A 1 96 ? -1.550 3.339 -11.120 1.00 85.38 96 ALA A N 1
ATOM 748 C CA . ALA A 1 96 ? -1.183 4.712 -10.798 1.00 85.38 96 ALA A CA 1
ATOM 749 C C . ALA A 1 96 ? 0.215 4.781 -10.169 1.00 85.38 96 ALA A C 1
ATOM 751 O O . ALA A 1 96 ? 1.036 5.567 -10.632 1.00 85.38 96 ALA A O 1
ATOM 752 N N . PHE A 1 97 ? 0.501 3.897 -9.213 1.00 82.81 97 PHE A N 1
ATOM 753 C CA . PHE A 1 97 ? 1.805 3.748 -8.572 1.00 82.81 97 PHE A CA 1
ATOM 754 C C . PHE A 1 97 ? 2.917 3.498 -9.602 1.00 82.81 97 PHE A C 1
ATOM 756 O O . PHE A 1 97 ? 3.878 4.254 -9.685 1.00 82.81 97 PHE A O 1
ATOM 763 N N . GLU A 1 98 ? 2.738 2.509 -10.481 1.00 77.94 98 GLU A N 1
ATOM 764 C CA . GLU A 1 98 ? 3.731 2.149 -11.508 1.00 77.94 98 GLU A CA 1
ATOM 765 C C . GLU A 1 98 ? 3.914 3.242 -12.578 1.00 77.94 98 GLU A C 1
ATOM 767 O O . GLU A 1 98 ? 4.970 3.335 -13.199 1.00 77.94 98 GLU A O 1
ATOM 772 N N . LYS A 1 99 ? 2.906 4.096 -12.806 1.00 74.75 99 LYS A N 1
ATOM 773 C CA . LYS A 1 99 ? 3.025 5.255 -13.708 1.00 74.75 99 LYS A CA 1
ATOM 774 C C . LYS A 1 99 ? 3.702 6.456 -13.052 1.00 74.75 99 LYS A C 1
ATOM 776 O O . LYS A 1 99 ? 4.405 7.174 -13.754 1.00 74.75 99 LYS A O 1
ATOM 781 N N . GLY A 1 100 ? 3.448 6.687 -11.764 1.00 67.25 100 GLY A N 1
ATOM 782 C CA . GLY A 1 100 ? 4.033 7.787 -10.997 1.00 67.25 100 GLY A CA 1
ATOM 783 C C . GLY A 1 100 ? 5.513 7.557 -10.700 1.00 67.25 100 GLY A C 1
ATOM 784 O O . GLY A 1 100 ? 6.325 8.435 -10.957 1.00 67.25 100 GLY A O 1
ATOM 785 N N . GLU A 1 101 ? 5.870 6.349 -10.259 1.00 57.69 101 GLU A N 1
ATOM 786 C CA . GLU A 1 101 ? 7.253 5.977 -9.922 1.00 57.69 101 GLU A CA 1
ATOM 787 C C . GLU A 1 101 ? 8.083 5.569 -11.158 1.00 57.69 101 GLU A C 1
ATOM 789 O O . GLU A 1 101 ? 9.307 5.594 -11.120 1.00 57.69 101 GLU A O 1
ATOM 794 N N . GLY A 1 102 ? 7.441 5.172 -12.264 1.00 46.28 102 GLY A N 1
ATOM 795 C CA . GLY A 1 102 ? 8.102 4.577 -13.436 1.00 46.28 102 GLY A CA 1
ATOM 796 C C . GLY A 1 102 ? 8.419 5.525 -14.600 1.00 46.28 102 GLY A C 1
ATOM 797 O O . GLY A 1 102 ? 8.789 5.041 -15.672 1.00 46.28 102 GLY A O 1
ATOM 798 N N . GLN A 1 103 ? 8.225 6.842 -14.449 1.00 44.62 103 GLN A N 1
ATOM 799 C CA . GLN A 1 103 ? 8.482 7.833 -15.515 1.00 44.62 103 GLN A CA 1
ATOM 800 C C . GLN A 1 103 ? 9.410 8.996 -15.116 1.00 44.62 103 GLN A C 1
ATOM 802 O O . GLN A 1 103 ? 9.660 9.864 -15.951 1.00 44.62 103 GLN A O 1
ATOM 807 N N . GLY A 1 104 ? 9.930 9.018 -13.885 1.00 36.19 104 GLY A N 1
ATOM 808 C CA . GLY A 1 104 ? 10.956 9.971 -13.447 1.00 36.19 104 GLY A CA 1
ATOM 809 C C . GLY A 1 104 ? 12.371 9.454 -13.721 1.00 36.19 104 GLY A C 1
ATOM 810 O O . GLY A 1 104 ? 12.617 8.255 -13.624 1.00 36.19 104 GLY A O 1
ATOM 811 N N . GLU A 1 105 ? 13.274 10.356 -14.108 1.00 34.47 105 GLU A N 1
ATOM 812 C CA . GLU A 1 105 ? 14.706 10.092 -14.287 1.00 34.47 105 GLU A CA 1
ATOM 813 C C . GLU A 1 105 ? 15.346 9.517 -13.006 1.00 34.47 105 GLU A C 1
ATOM 815 O O . GLU A 1 105 ? 15.012 9.931 -11.901 1.00 34.47 105 GLU A O 1
ATOM 820 N N . GLU A 1 106 ? 16.301 8.603 -13.210 1.00 35.44 106 GLU A N 1
ATOM 821 C CA . GLU A 1 106 ? 17.209 7.990 -12.224 1.00 35.44 106 GLU A CA 1
ATOM 822 C C . GLU A 1 106 ? 16.635 6.880 -11.312 1.00 35.44 106 GLU A C 1
ATOM 824 O O . GLU A 1 106 ? 15.940 7.109 -10.325 1.00 35.44 106 GLU A O 1
ATOM 829 N N . ASP A 1 107 ? 17.006 5.641 -11.671 1.00 39.28 107 ASP A N 1
ATOM 830 C CA . ASP A 1 107 ? 17.391 4.488 -10.830 1.00 39.28 107 ASP A CA 1
ATOM 831 C C . ASP A 1 107 ? 17.304 4.657 -9.296 1.00 39.28 107 ASP A C 1
ATOM 833 O O . ASP A 1 107 ? 18.295 4.563 -8.572 1.00 39.28 107 ASP A O 1
ATOM 837 N N . THR A 1 108 ? 16.102 4.834 -8.758 1.00 37.75 108 THR A N 1
ATOM 838 C CA . THR A 1 108 ? 15.872 4.844 -7.300 1.00 37.75 108 THR A CA 1
ATOM 839 C C . THR A 1 108 ? 14.856 3.793 -6.855 1.00 37.75 108 THR A C 1
ATOM 841 O O . THR A 1 108 ? 14.618 3.585 -5.660 1.00 37.75 108 THR A O 1
ATOM 844 N N . THR A 1 109 ? 14.291 3.037 -7.796 1.00 40.91 109 THR A N 1
ATOM 845 C CA . THR A 1 109 ? 13.418 1.908 -7.488 1.00 40.91 109 THR A CA 1
ATOM 846 C C . THR A 1 109 ? 14.267 0.768 -6.936 1.00 40.91 109 THR A C 1
ATOM 848 O O . THR A 1 109 ? 14.741 -0.104 -7.662 1.00 40.91 109 THR A O 1
ATOM 851 N N . PHE A 1 110 ? 14.425 0.731 -5.609 1.00 42.06 110 PHE A N 1
ATOM 852 C CA . PHE A 1 110 ? 14.608 -0.542 -4.922 1.00 42.06 110 PHE A CA 1
ATOM 853 C C . PHE A 1 110 ? 13.656 -1.551 -5.566 1.00 42.06 110 PHE A C 1
ATOM 855 O O . PHE A 1 110 ? 12.494 -1.238 -5.842 1.00 42.06 110 PHE A O 1
ATOM 862 N N . SER A 1 111 ? 14.142 -2.756 -5.835 1.00 49.47 111 SER A N 1
ATOM 863 C CA . SER A 1 111 ? 13.267 -3.856 -6.202 1.00 49.47 111 SER A CA 1
ATOM 864 C C . SER A 1 111 ? 12.324 -4.096 -5.016 1.00 49.47 111 SER A C 1
ATOM 866 O O . SER A 1 111 ? 12.724 -4.691 -4.015 1.00 49.47 111 SER A O 1
ATOM 868 N N . ARG A 1 112 ? 11.123 -3.505 -5.056 1.00 60.19 112 ARG A N 1
ATOM 869 C CA . ARG A 1 112 ? 10.206 -3.368 -3.913 1.00 60.19 112 ARG A CA 1
ATOM 870 C C . ARG A 1 112 ? 9.125 -4.434 -3.992 1.00 60.19 112 ARG A C 1
ATOM 872 O O . ARG A 1 112 ? 8.261 -4.365 -4.858 1.00 60.19 112 ARG A O 1
ATOM 879 N N . SER A 1 113 ? 9.091 -5.382 -3.060 1.00 63.84 113 SER A N 1
ATOM 880 C CA . SER A 1 113 ? 7.884 -6.199 -2.893 1.00 63.84 113 SER A CA 1
ATOM 881 C C . SER A 1 113 ? 6.720 -5.300 -2.460 1.00 63.84 113 SER A C 1
ATOM 883 O O . SER A 1 113 ? 6.729 -4.759 -1.359 1.00 63.84 113 SER A O 1
ATOM 885 N N . ILE A 1 114 ? 5.685 -5.173 -3.285 1.00 76.94 114 ILE A N 1
ATOM 886 C CA . ILE A 1 114 ? 4.471 -4.406 -2.962 1.00 76.94 114 ILE A CA 1
ATOM 887 C C . ILE A 1 114 ? 3.451 -5.351 -2.316 1.00 76.94 114 ILE A C 1
ATOM 889 O O . ILE A 1 114 ? 3.340 -6.514 -2.710 1.00 76.94 114 ILE A O 1
ATOM 893 N N . ALA A 1 115 ? 2.668 -4.878 -1.350 1.00 86.62 115 ALA A N 1
ATOM 894 C CA . ALA A 1 115 ? 1.601 -5.654 -0.720 1.00 86.62 115 ALA A CA 1
ATOM 895 C C . ALA A 1 115 ? 0.230 -5.007 -0.919 1.00 86.62 115 ALA A C 1
ATOM 897 O O . ALA A 1 115 ? 0.103 -3.798 -1.093 1.00 86.62 115 ALA A O 1
ATOM 898 N N . TRP A 1 116 ? -0.825 -5.814 -0.862 1.00 91.38 116 TRP A N 1
ATOM 899 C CA . TRP A 1 116 ? -2.188 -5.303 -0.807 1.00 91.38 116 TRP A CA 1
ATOM 900 C C . TRP A 1 116 ? -3.085 -6.193 0.039 1.00 91.38 116 TRP A C 1
ATOM 902 O O . TRP A 1 116 ? -2.849 -7.395 0.234 1.00 91.38 116 TRP A O 1
ATOM 912 N N . GLY A 1 117 ? -4.188 -5.613 0.489 1.00 92.25 117 GLY A N 1
ATOM 913 C CA . GLY A 1 117 ? -5.170 -6.357 1.241 1.00 92.25 117 GLY A CA 1
ATOM 914 C C . GLY A 1 117 ? -6.503 -5.658 1.383 1.00 92.25 117 GLY A C 1
ATOM 915 O O . GLY A 1 117 ? -6.891 -4.787 0.602 1.00 92.25 117 GLY A O 1
ATOM 916 N N . ILE A 1 118 ? -7.238 -6.122 2.382 1.00 95.00 118 ILE A N 1
ATOM 917 C CA . ILE A 1 118 ? -8.491 -5.520 2.812 1.00 95.00 118 ILE A CA 1
ATOM 918 C C . ILE A 1 118 ? -8.397 -5.167 4.286 1.00 95.00 118 ILE A C 1
ATOM 920 O O . ILE A 1 118 ? -7.606 -5.753 5.026 1.00 95.00 118 ILE A O 1
ATOM 924 N N . GLY A 1 119 ? -9.234 -4.247 4.720 1.00 94.06 119 GLY A N 1
ATOM 925 C CA . GLY A 1 119 ? -9.404 -3.963 6.128 1.00 94.06 119 GLY A CA 1
ATOM 926 C C . GLY A 1 119 ? -10.833 -3.588 6.456 1.00 94.06 119 GLY A C 1
ATOM 927 O O . GLY A 1 119 ? -11.698 -3.560 5.577 1.00 94.06 119 GLY A O 1
ATOM 928 N N . TRP A 1 120 ? -11.062 -3.337 7.736 1.00 96.44 120 TRP A N 1
ATOM 929 C CA . TRP A 1 120 ? -12.321 -2.831 8.255 1.00 96.44 120 TRP A CA 1
ATOM 930 C C . TRP A 1 120 ? -12.044 -1.635 9.141 1.00 96.44 120 TRP A C 1
ATOM 932 O O . TRP A 1 120 ? -11.148 -1.694 9.983 1.00 96.44 120 TRP A O 1
ATOM 942 N N . TYR A 1 121 ? -12.803 -0.568 8.926 1.00 95.50 121 TYR A N 1
ATOM 943 C CA . TYR A 1 121 ? -12.793 0.620 9.761 1.00 95.50 121 TYR A CA 1
ATOM 944 C C . TYR A 1 121 ? -14.224 0.925 10.201 1.00 95.50 121 TYR A C 1
ATOM 946 O O . TYR A 1 121 ? -15.099 1.117 9.363 1.00 95.50 121 TYR A O 1
ATOM 954 N N . GLU A 1 122 ? -14.481 0.877 11.509 1.00 94.38 122 GLU A N 1
ATOM 955 C CA . GLU A 1 122 ? -15.822 1.053 12.101 1.00 94.38 122 GLU A CA 1
ATOM 956 C C . GLU A 1 122 ? -16.896 0.126 11.483 1.00 94.38 122 GLU A C 1
ATOM 958 O O . GLU A 1 122 ? -18.072 0.465 11.403 1.00 94.38 122 GLU A O 1
ATOM 963 N N . GLY A 1 123 ? -16.488 -1.080 11.067 1.00 92.12 123 GLY A N 1
ATOM 964 C CA . GLY A 1 123 ? -17.359 -2.084 10.442 1.00 92.12 123 GLY A CA 1
ATOM 965 C C . GLY A 1 123 ? -17.421 -2.019 8.913 1.00 92.12 123 GLY A C 1
ATOM 966 O O . GLY A 1 123 ? -17.830 -2.999 8.288 1.00 92.12 123 GLY A O 1
ATOM 967 N N . GLU A 1 124 ? -16.933 -0.942 8.298 1.00 95.00 124 GLU A N 1
ATOM 968 C CA . GLU A 1 124 ? -16.933 -0.763 6.847 1.00 95.00 124 GLU A CA 1
ATOM 969 C C . GLU A 1 124 ? -15.663 -1.323 6.208 1.00 95.00 124 GLU A C 1
ATOM 971 O O . GLU A 1 124 ? -14.542 -1.062 6.651 1.00 95.00 124 GLU A O 1
ATOM 976 N N . LYS A 1 125 ? -15.834 -2.113 5.145 1.00 96.00 125 LYS A N 1
ATOM 977 C CA . LYS A 1 125 ? -14.718 -2.742 4.433 1.00 96.00 125 LYS A CA 1
ATOM 978 C C . LYS A 1 125 ? -13.987 -1.719 3.559 1.00 96.00 125 LYS A C 1
ATOM 980 O O . LYS A 1 125 ? -14.614 -1.035 2.756 1.00 96.00 125 LYS A O 1
ATOM 985 N N . PHE A 1 126 ? -12.658 -1.741 3.588 1.00 96.75 126 PHE A N 1
ATOM 986 C CA . PHE A 1 126 ? -11.800 -0.976 2.681 1.00 96.75 126 PHE A CA 1
ATOM 987 C C . PHE A 1 126 ? -10.713 -1.841 2.030 1.00 96.75 126 PHE A C 1
ATOM 989 O O . PHE A 1 126 ? -10.503 -3.000 2.404 1.00 96.75 126 PHE A O 1
ATOM 996 N N . TYR A 1 127 ? -10.033 -1.277 1.033 1.00 97.38 127 TYR A N 1
ATOM 997 C CA . TYR A 1 127 ? -8.833 -1.836 0.414 1.00 97.38 127 TYR A CA 1
ATOM 998 C C . TYR A 1 127 ? -7.612 -1.016 0.808 1.00 97.38 127 TYR A C 1
ATOM 1000 O O . TYR A 1 127 ? -7.718 0.189 1.032 1.00 97.38 127 TYR A O 1
ATOM 1008 N N . TRP A 1 128 ? -6.466 -1.677 0.878 1.00 94.94 128 TRP A N 1
ATOM 1009 C CA . TRP A 1 128 ? -5.198 -1.016 1.143 1.00 94.94 128 TRP A CA 1
ATOM 1010 C C . TRP A 1 128 ? -4.098 -1.549 0.235 1.00 94.94 128 TRP A C 1
ATOM 1012 O O . TRP A 1 128 ? -4.165 -2.692 -0.233 1.00 94.94 128 TRP A O 1
ATOM 1022 N N . PHE A 1 129 ? -3.107 -0.703 -0.017 1.00 91.75 129 PHE A N 1
ATOM 1023 C CA . PHE A 1 129 ? -1.957 -0.965 -0.873 1.00 91.75 129 PHE A CA 1
ATOM 1024 C C . PHE A 1 129 ? -0.704 -0.412 -0.204 1.00 91.75 129 PHE A C 1
ATOM 1026 O O . PHE A 1 129 ? -0.735 0.702 0.300 1.00 91.75 129 PHE A O 1
ATOM 1033 N N . ALA A 1 130 ? 0.376 -1.181 -0.171 1.00 88.00 130 ALA A N 1
ATOM 1034 C CA . ALA A 1 130 ? 1.550 -0.862 0.622 1.00 88.00 130 ALA A CA 1
ATOM 1035 C C . ALA A 1 130 ? 2.844 -1.035 -0.182 1.00 88.00 130 ALA A C 1
ATOM 1037 O O . ALA A 1 130 ? 2.991 -2.010 -0.925 1.00 88.00 130 ALA A O 1
ATOM 1038 N N . HIS A 1 131 ? 3.770 -0.093 -0.032 1.00 81.12 131 HIS A N 1
ATOM 1039 C CA . HIS A 1 131 ? 5.019 0.000 -0.783 1.00 81.12 131 HIS A CA 1
ATOM 1040 C C . HIS A 1 131 ? 6.118 0.667 0.058 1.00 81.12 131 HIS A C 1
ATOM 1042 O O . HIS A 1 131 ? 5.836 1.508 0.904 1.00 81.12 131 HIS A O 1
ATOM 1048 N N . ALA A 1 132 ? 7.381 0.310 -0.169 1.00 73.75 132 ALA A N 1
ATOM 1049 C CA . ALA A 1 132 ? 8.490 1.102 0.370 1.00 73.75 132 ALA A CA 1
ATOM 1050 C C . ALA A 1 132 ? 8.734 2.328 -0.520 1.00 73.75 132 ALA A C 1
ATOM 1052 O O . ALA A 1 132 ? 8.425 2.270 -1.710 1.00 73.75 132 ALA A O 1
ATOM 1053 N N . SER A 1 133 ? 9.302 3.402 0.022 1.00 66.19 133 SER A N 1
ATOM 1054 C CA . SER A 1 133 ? 9.890 4.508 -0.742 1.00 66.19 133 SER A CA 1
ATOM 1055 C C . SER A 1 133 ? 11.407 4.341 -0.890 1.00 66.19 133 SER A C 1
ATOM 1057 O O . SER A 1 133 ? 12.000 3.385 -0.384 1.00 66.19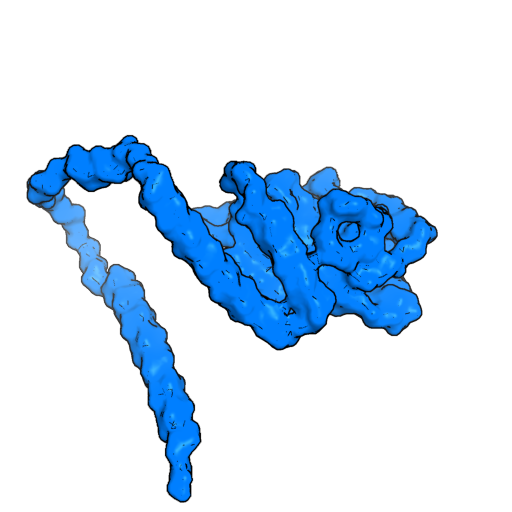 133 SER A O 1
ATOM 1059 N N . THR A 1 134 ? 12.038 5.252 -1.634 1.00 57.03 134 THR A N 1
ATOM 1060 C CA . THR A 1 134 ? 13.495 5.310 -1.860 1.00 57.03 134 THR A CA 1
ATOM 1061 C C . THR A 1 134 ? 14.259 5.532 -0.565 1.00 57.03 134 THR A C 1
ATOM 1063 O O . THR A 1 134 ? 15.374 5.049 -0.406 1.00 57.03 134 THR A O 1
ATOM 1066 N N . ASP A 1 135 ? 13.616 6.221 0.369 1.00 59.09 135 ASP A N 1
ATOM 1067 C CA . ASP A 1 135 ? 14.231 6.728 1.585 1.00 59.09 135 ASP A CA 1
ATOM 1068 C C . ASP A 1 135 ? 14.074 5.747 2.753 1.00 59.09 135 ASP A C 1
ATOM 1070 O O . ASP A 1 135 ? 14.313 6.129 3.887 1.00 59.09 135 ASP A O 1
ATOM 1074 N N . GLY A 1 136 ? 13.632 4.506 2.494 1.00 59.94 136 GLY A N 1
ATOM 1075 C CA . GLY A 1 136 ? 13.413 3.494 3.535 1.00 59.94 136 GLY A CA 1
ATOM 1076 C C . GLY A 1 136 ? 12.047 3.582 4.236 1.00 59.94 136 GLY A C 1
ATOM 1077 O O . GLY A 1 136 ? 11.749 2.828 5.159 1.00 59.94 136 GLY A O 1
ATOM 1078 N N . TRP A 1 137 ? 11.125 4.420 3.762 1.00 71.69 137 TRP A N 1
ATOM 1079 C CA . TRP A 1 137 ? 9.822 4.536 4.416 1.00 71.69 137 TRP A CA 1
ATOM 1080 C C . TRP A 1 137 ? 8.867 3.452 3.941 1.00 71.69 137 TRP A C 1
ATOM 1082 O O . TRP A 1 137 ? 8.678 3.239 2.746 1.00 71.69 137 TRP A O 1
ATOM 1092 N N . ILE A 1 138 ? 8.219 2.790 4.890 1.00 80.69 138 ILE A N 1
ATOM 1093 C CA . ILE A 1 138 ? 7.174 1.793 4.658 1.00 80.69 138 ILE A CA 1
ATOM 1094 C C . ILE A 1 138 ? 5.829 2.529 4.632 1.00 80.69 138 ILE A C 1
ATOM 1096 O O . ILE A 1 138 ? 5.344 2.977 5.668 1.00 80.69 138 ILE A O 1
ATOM 1100 N N . GLN A 1 139 ? 5.236 2.673 3.446 1.00 86.06 139 GLN A N 1
ATOM 1101 C CA . GLN A 1 139 ? 4.029 3.465 3.195 1.00 86.06 139 GLN A CA 1
ATOM 1102 C C . GLN A 1 139 ? 2.816 2.599 2.828 1.00 86.06 139 GLN A C 1
ATOM 1104 O O . GLN A 1 139 ? 2.928 1.611 2.104 1.00 86.06 139 GLN A O 1
ATOM 1109 N N . MET A 1 140 ? 1.631 2.966 3.308 1.00 90.94 140 MET A N 1
ATOM 1110 C CA . MET A 1 140 ? 0.375 2.265 3.055 1.00 90.94 140 MET A CA 1
ATOM 1111 C C . MET A 1 140 ? -0.765 3.241 2.758 1.00 90.94 140 MET A C 1
ATOM 1113 O O . MET A 1 140 ? -1.150 4.066 3.582 1.00 90.94 140 MET A O 1
ATOM 1117 N N . ASP A 1 141 ? -1.373 3.054 1.597 1.00 93.88 141 ASP A N 1
ATOM 1118 C CA . ASP A 1 141 ? -2.499 3.821 1.092 1.00 93.88 141 ASP A CA 1
ATOM 1119 C C . ASP A 1 141 ? -3.815 3.089 1.346 1.00 93.88 141 ASP A C 1
ATOM 1121 O O . ASP A 1 141 ? -3.936 1.887 1.088 1.00 93.88 141 ASP A O 1
ATOM 1125 N N . LEU A 1 142 ? -4.829 3.816 1.817 1.00 96.75 142 LEU A N 1
ATOM 1126 C CA . LEU A 1 142 ? -6.165 3.295 2.100 1.00 96.75 142 LEU A CA 1
ATOM 1127 C C . LEU A 1 142 ? -7.211 3.867 1.151 1.00 96.75 142 LEU A C 1
ATOM 1129 O O . LEU A 1 142 ? -7.228 5.063 0.859 1.00 96.75 142 LEU A O 1
ATOM 1133 N N . SER A 1 143 ? -8.178 3.029 0.782 1.00 97.31 143 SER A N 1
ATOM 1134 C CA . SER A 1 143 ? -9.333 3.410 -0.036 1.00 97.31 143 SER A CA 1
ATOM 1135 C C . SER A 1 143 ? -10.454 4.117 0.737 1.00 97.31 143 SER A C 1
ATOM 1137 O O . SER A 1 143 ? -11.530 4.324 0.180 1.00 97.31 143 SER A O 1
ATOM 1139 N N . THR A 1 144 ? -10.278 4.374 2.035 1.00 96.06 144 THR A N 1
ATOM 1140 C CA . THR A 1 144 ? -11.321 4.886 2.937 1.00 96.06 144 THR A CA 1
ATOM 1141 C C . THR A 1 144 ? -10.770 6.006 3.811 1.00 96.06 144 THR A C 1
ATOM 1143 O O . THR A 1 144 ? -9.586 5.959 4.150 1.00 96.06 144 THR A O 1
ATOM 1146 N N . PRO A 1 145 ? -11.594 6.988 4.216 1.00 94.88 145 PRO A N 1
ATOM 1147 C CA . PRO A 1 145 ? -11.167 7.978 5.191 1.00 94.88 145 PRO A CA 1
ATOM 1148 C C . PRO A 1 145 ? -11.137 7.381 6.604 1.00 94.88 145 PRO A C 1
ATOM 1150 O O . PRO A 1 145 ? -12.114 6.769 7.039 1.00 94.88 145 PRO A O 1
ATOM 1153 N N . ILE A 1 146 ? -10.054 7.624 7.343 1.00 94.88 146 ILE A N 1
ATOM 1154 C CA . ILE A 1 146 ? -10.033 7.519 8.809 1.00 94.88 146 ILE A CA 1
ATOM 1155 C C . ILE A 1 146 ? -10.326 8.906 9.387 1.00 94.88 146 ILE A C 1
ATOM 1157 O O . ILE A 1 146 ? -9.807 9.917 8.910 1.00 94.88 146 ILE A O 1
ATOM 1161 N N . ASN A 1 147 ? -11.193 8.994 10.398 1.00 94.88 147 ASN A N 1
ATOM 1162 C CA . ASN A 1 147 ? -11.552 10.294 10.962 1.00 94.88 147 ASN A CA 1
ATOM 1163 C C . ASN A 1 147 ? -10.348 10.952 11.674 1.00 94.88 147 ASN A C 1
ATOM 1165 O O . ASN A 1 147 ? -9.437 10.280 12.157 1.00 94.88 147 ASN A O 1
ATOM 1169 N N . LYS A 1 148 ? -10.354 12.288 11.785 1.00 93.50 148 LYS A N 1
ATOM 1170 C CA . LYS A 1 148 ? -9.224 13.054 12.351 1.00 93.50 148 LYS A CA 1
ATOM 1171 C C . LYS A 1 148 ? -8.841 12.645 13.778 1.00 93.50 148 LYS A C 1
ATOM 1173 O O . LYS A 1 148 ? -7.672 12.726 14.139 1.00 93.50 148 LYS A O 1
ATOM 1178 N N . ARG A 1 149 ? -9.816 12.237 14.596 1.00 93.94 149 ARG A N 1
ATOM 1179 C CA . ARG A 1 149 ? -9.567 11.812 15.980 1.00 93.94 149 ARG A CA 1
ATOM 1180 C C . ARG A 1 149 ? -8.793 10.499 16.009 1.00 93.94 149 ARG A C 1
ATOM 1182 O O . ARG A 1 149 ? -7.838 10.376 16.766 1.00 93.94 149 ARG A O 1
ATOM 1189 N N . ASP A 1 150 ? -9.216 9.548 15.191 1.00 94.75 150 ASP A N 1
ATOM 1190 C CA . ASP A 1 150 ? -8.614 8.225 15.096 1.00 94.75 150 ASP A CA 1
ATOM 1191 C C . ASP A 1 150 ? -7.243 8.293 14.395 1.00 94.75 150 ASP A C 1
ATOM 1193 O O . ASP A 1 150 ? -6.318 7.619 14.833 1.00 94.75 150 ASP A O 1
ATOM 1197 N N . ILE A 1 151 ? -7.061 9.193 13.416 1.00 94.50 151 ILE A N 1
ATOM 1198 C CA . ILE A 1 151 ? -5.733 9.556 12.885 1.00 94.50 151 ILE A CA 1
ATOM 1199 C C . ILE A 1 151 ? -4.814 10.036 14.013 1.00 94.50 151 ILE A C 1
ATOM 1201 O O . ILE A 1 151 ? -3.710 9.524 14.166 1.00 94.50 151 ILE A O 1
ATOM 1205 N N . GLY A 1 152 ? -5.281 10.974 14.844 1.00 92.12 152 GLY A N 1
ATOM 1206 C CA . GLY A 1 152 ? -4.497 11.467 15.977 1.00 92.12 152 GLY A CA 1
ATOM 1207 C C . GLY A 1 152 ? -4.118 10.363 16.971 1.00 92.12 152 GLY A C 1
ATOM 1208 O O . GLY A 1 152 ? -3.028 10.402 17.532 1.00 92.12 152 GLY A O 1
ATOM 1209 N N . ALA A 1 153 ? -4.984 9.363 17.163 1.00 92.00 153 ALA A N 1
ATOM 1210 C CA . ALA A 1 153 ? -4.699 8.212 18.017 1.00 92.00 153 ALA A CA 1
ATOM 1211 C C . ALA A 1 153 ? -3.640 7.271 17.418 1.00 92.00 153 ALA A C 1
ATOM 1213 O O . ALA A 1 153 ? -2.796 6.778 18.162 1.00 92.00 153 ALA A O 1
ATOM 1214 N N . ILE A 1 154 ? -3.656 7.053 16.097 1.00 90.56 154 ILE A N 1
ATOM 1215 C CA . ILE A 1 154 ? -2.615 6.287 15.392 1.00 90.56 154 ILE A CA 1
ATOM 1216 C C . ILE A 1 154 ? -1.261 6.997 15.536 1.00 90.56 154 ILE A C 1
ATOM 1218 O O . ILE A 1 154 ? -0.309 6.397 16.033 1.00 90.56 154 ILE A O 1
ATOM 1222 N N . THR A 1 155 ? -1.203 8.291 15.210 1.00 89.69 155 THR A N 1
ATOM 1223 C CA . THR A 1 155 ? 0.041 9.080 15.237 1.00 89.69 155 THR A CA 1
ATOM 1224 C C . THR A 1 155 ? 0.613 9.265 16.645 1.00 89.69 155 THR A C 1
ATOM 1226 O O . THR A 1 155 ? 1.829 9.313 16.821 1.00 89.69 155 THR A O 1
ATOM 1229 N N . ALA A 1 156 ? -0.228 9.311 17.684 1.00 83.69 156 ALA A N 1
ATOM 1230 C CA . ALA A 1 156 ? 0.226 9.436 19.074 1.00 83.69 156 ALA A CA 1
ATOM 1231 C C . ALA A 1 156 ? 1.081 8.250 19.561 1.00 83.69 156 ALA A C 1
ATOM 1233 O O . ALA A 1 156 ? 1.790 8.379 20.556 1.00 83.69 156 ALA A O 1
ATOM 1234 N N . GLY A 1 157 ? 1.027 7.101 18.878 1.00 72.94 157 GLY A N 1
ATOM 1235 C CA . GLY A 1 157 ? 1.891 5.956 19.161 1.00 72.94 157 GLY A CA 1
ATOM 1236 C C . GLY A 1 157 ? 3.340 6.129 18.692 1.00 72.94 157 GLY A C 1
ATOM 1237 O O . GLY A 1 157 ? 4.153 5.256 18.982 1.00 72.94 157 GLY A O 1
ATOM 1238 N N . HIS A 1 158 ? 3.659 7.210 17.965 1.00 75.12 158 HIS A N 1
ATOM 1239 C CA . HIS A 1 158 ? 4.971 7.567 17.390 1.00 75.12 158 HIS A CA 1
ATOM 1240 C C . HIS A 1 158 ? 5.569 6.584 16.372 1.00 75.12 158 HIS A C 1
ATOM 1242 O O . HIS A 1 158 ? 6.499 6.948 15.661 1.00 75.12 158 HIS A O 1
ATOM 1248 N N . LEU A 1 159 ? 5.034 5.366 16.280 1.00 81.81 159 LEU A N 1
ATOM 1249 C CA . LEU A 1 159 ? 5.519 4.323 15.380 1.00 81.81 159 LEU A CA 1
ATOM 1250 C C . LEU A 1 159 ? 4.908 4.409 13.979 1.00 81.81 159 LEU A C 1
ATOM 1252 O O . LEU A 1 159 ? 5.529 3.991 13.009 1.00 81.81 159 LEU A O 1
ATOM 1256 N N . VAL A 1 160 ? 3.680 4.917 13.876 1.00 88.12 160 VAL A N 1
ATOM 1257 C CA . VAL A 1 160 ? 2.957 5.050 12.610 1.00 88.12 160 VAL A CA 1
ATOM 1258 C C . VAL A 1 160 ? 2.440 6.468 12.500 1.00 88.12 160 VAL A C 1
ATOM 1260 O O . VAL A 1 160 ? 1.683 6.914 13.357 1.00 88.12 160 VAL A O 1
ATOM 1263 N N . GLU A 1 161 ? 2.792 7.150 11.425 1.00 90.31 161 GLU A N 1
ATOM 1264 C CA . GLU A 1 161 ? 2.149 8.387 11.018 1.00 90.31 161 GLU A CA 1
ATOM 1265 C C . GLU A 1 161 ? 0.921 8.077 10.176 1.00 90.31 161 GLU A C 1
ATOM 1267 O O . GLU A 1 161 ? 0.958 7.241 9.278 1.00 90.31 161 GLU A O 1
ATOM 1272 N N . ALA A 1 162 ? -0.187 8.753 10.467 1.00 93.31 162 ALA A N 1
ATOM 1273 C CA . ALA A 1 162 ? -1.386 8.708 9.646 1.00 93.31 162 ALA A CA 1
ATOM 1274 C C . ALA A 1 162 ? -1.807 10.123 9.246 1.00 93.31 162 ALA A C 1
ATOM 1276 O O . ALA A 1 162 ? -1.746 11.057 10.051 1.00 93.31 162 ALA A O 1
ATOM 1277 N N . ARG A 1 163 ? -2.290 10.283 8.013 1.00 95.00 163 ARG A N 1
ATOM 1278 C CA . ARG A 1 163 ? -2.880 11.535 7.525 1.00 95.00 163 ARG A CA 1
ATOM 1279 C C . ARG A 1 163 ? -3.948 11.293 6.466 1.00 95.00 163 ARG A C 1
ATOM 1281 O O . ARG A 1 163 ? -4.032 10.226 5.862 1.00 95.00 163 ARG A O 1
ATOM 1288 N N . ILE A 1 164 ? -4.780 12.308 6.243 1.00 95.69 164 ILE A N 1
ATOM 1289 C CA . ILE A 1 164 ? -5.621 12.349 5.043 1.00 95.69 164 ILE A CA 1
ATOM 1290 C C . ILE A 1 164 ? -4.703 12.536 3.834 1.00 95.69 164 ILE A C 1
ATOM 1292 O O . ILE A 1 164 ? -3.691 13.230 3.939 1.00 95.69 164 ILE A O 1
ATOM 1296 N N . ALA A 1 165 ? -5.055 11.890 2.725 1.00 92.19 165 ALA A N 1
ATOM 1297 C CA . ALA A 1 165 ? -4.274 11.969 1.501 1.00 92.19 165 ALA A CA 1
ATOM 1298 C C . ALA A 1 165 ? -4.147 13.414 0.986 1.00 92.19 165 ALA A C 1
ATOM 1300 O O . ALA A 1 165 ? -5.075 14.219 1.112 1.00 92.19 165 ALA A O 1
ATOM 1301 N N . GLU A 1 166 ? -3.002 13.708 0.389 1.00 89.62 166 GLU A N 1
ATOM 1302 C CA . GLU A 1 166 ? -2.634 14.964 -0.256 1.00 89.62 166 GLU A CA 1
ATOM 1303 C C . GLU A 1 166 ? -2.514 14.756 -1.774 1.00 89.62 166 GLU A C 1
ATOM 1305 O O . GLU A 1 166 ? -2.508 13.629 -2.264 1.00 89.62 166 GLU A O 1
ATOM 1310 N N . GLU A 1 167 ? -2.427 15.843 -2.544 1.00 85.06 167 GLU A N 1
ATOM 1311 C CA . GLU A 1 167 ? -2.335 15.763 -4.014 1.00 85.06 167 GLU A CA 1
ATOM 1312 C C . GLU A 1 167 ? -1.057 15.069 -4.512 1.00 85.06 167 GLU A C 1
ATOM 1314 O O . GLU A 1 167 ? -1.030 14.584 -5.641 1.00 85.06 167 GLU A O 1
ATOM 1319 N N . SER A 1 168 ? -0.013 15.023 -3.681 1.00 82.62 168 SER A N 1
ATOM 1320 C CA . SER A 1 168 ? 1.250 14.333 -3.957 1.00 82.62 168 SER A CA 1
ATOM 1321 C C . SER A 1 168 ? 1.170 12.813 -3.798 1.00 82.62 168 SER A C 1
ATOM 1323 O O . SER A 1 168 ? 2.076 12.122 -4.257 1.00 82.62 168 SER A O 1
ATOM 1325 N N . ASP A 1 169 ? 0.119 12.282 -3.164 1.00 85.31 169 ASP A N 1
ATOM 1326 C CA . ASP A 1 169 ? -0.034 10.841 -2.980 1.00 85.31 169 ASP A CA 1
ATOM 1327 C C . ASP A 1 169 ? -0.462 10.134 -4.267 1.00 85.31 169 ASP A C 1
ATOM 1329 O O . ASP A 1 169 ? -1.005 10.726 -5.206 1.00 85.31 169 ASP A O 1
ATOM 1333 N N . THR A 1 170 ? -0.289 8.810 -4.281 1.00 86.88 170 THR A N 1
ATOM 1334 C CA . THR A 1 170 ? -0.762 7.976 -5.386 1.00 86.88 170 THR A CA 1
ATOM 1335 C C . THR A 1 170 ? -2.268 8.201 -5.626 1.00 86.88 170 THR A C 1
ATOM 1337 O O . THR A 1 170 ? -3.077 8.074 -4.700 1.00 86.88 170 THR A O 1
ATOM 1340 N N . PRO A 1 171 ? -2.696 8.491 -6.872 1.00 88.94 171 PRO A N 1
ATOM 1341 C CA . PRO A 1 171 ? -4.101 8.717 -7.187 1.00 88.94 171 PRO A CA 1
ATOM 1342 C C . PRO A 1 171 ? -5.022 7.590 -6.701 1.00 88.94 171 PRO A C 1
ATOM 1344 O O . PRO A 1 171 ? -4.900 6.442 -7.125 1.00 88.94 171 PRO A O 1
ATOM 1347 N N . GLY A 1 172 ? -6.002 7.944 -5.866 1.00 89.75 172 GLY A N 1
ATOM 1348 C CA . GLY A 1 172 ? -6.944 6.994 -5.265 1.00 89.75 172 GLY A CA 1
ATOM 1349 C C . GLY A 1 172 ? -6.697 6.703 -3.782 1.00 89.75 172 GLY A C 1
ATOM 1350 O O . GLY A 1 172 ? -7.571 6.086 -3.160 1.00 89.75 172 GLY A O 1
ATOM 1351 N N . THR A 1 173 ? -5.586 7.183 -3.208 1.00 93.06 173 THR A N 1
ATOM 1352 C CA . THR A 1 173 ? -5.381 7.240 -1.754 1.00 93.06 173 THR A CA 1
ATOM 1353 C C . THR A 1 173 ? -6.393 8.190 -1.117 1.00 93.06 173 THR A C 1
ATOM 1355 O O . THR A 1 173 ? -6.630 9.295 -1.601 1.00 93.06 173 THR A O 1
ATOM 1358 N N . VAL A 1 174 ? -6.999 7.763 -0.009 1.00 96.50 174 VAL A N 1
ATOM 1359 C CA . VAL A 1 174 ? -7.909 8.585 0.808 1.00 96.50 174 VAL A CA 1
ATOM 1360 C C . VAL A 1 174 ? -7.325 8.843 2.196 1.00 96.50 174 VAL A C 1
ATOM 1362 O O . VAL A 1 174 ? -7.485 9.919 2.771 1.00 96.50 174 VAL A O 1
ATOM 1365 N N . THR A 1 175 ? -6.632 7.859 2.758 1.00 96.75 175 THR A N 1
ATOM 1366 C CA . THR A 1 175 ? -5.852 7.996 3.992 1.00 96.75 175 THR A CA 1
ATOM 1367 C C . THR A 1 175 ? -4.511 7.320 3.770 1.00 96.75 175 THR A C 1
ATOM 1369 O O . THR A 1 175 ? -4.462 6.243 3.180 1.00 96.75 175 THR A O 1
ATOM 1372 N N . HIS A 1 176 ? -3.450 7.967 4.227 1.00 94.19 176 HIS A N 1
ATOM 1373 C CA . HIS A 1 176 ? -2.078 7.513 4.089 1.00 94.19 176 HIS A CA 1
ATOM 1374 C C . HIS A 1 176 ? -1.511 7.165 5.462 1.00 94.19 176 HIS A C 1
ATOM 1376 O O . HIS A 1 176 ? -1.759 7.885 6.436 1.00 94.19 176 HIS A O 1
ATOM 1382 N N . LEU A 1 177 ? -0.795 6.048 5.542 1.00 92.56 177 LEU A N 1
ATOM 1383 C CA . LEU A 1 177 ? -0.086 5.588 6.727 1.00 92.56 177 LEU A CA 1
ATOM 1384 C C . LEU A 1 177 ? 1.385 5.381 6.371 1.00 92.56 177 LEU A C 1
ATOM 1386 O O . LEU A 1 177 ? 1.680 4.761 5.356 1.00 92.56 177 LEU A O 1
ATOM 1390 N N . ALA A 1 178 ? 2.291 5.816 7.232 1.00 88.69 178 ALA A N 1
ATOM 1391 C CA . ALA A 1 178 ? 3.719 5.574 7.094 1.00 88.69 178 ALA A CA 1
ATOM 1392 C C . ALA A 1 178 ? 4.279 5.019 8.402 1.00 88.69 178 ALA A C 1
ATOM 1394 O O . ALA A 1 178 ? 3.872 5.430 9.487 1.00 88.69 178 ALA A O 1
ATOM 1395 N N . LEU A 1 179 ? 5.186 4.053 8.310 1.00 84.12 179 LEU A N 1
ATOM 1396 C CA . LEU A 1 179 ? 5.967 3.602 9.453 1.00 84.12 179 LEU A CA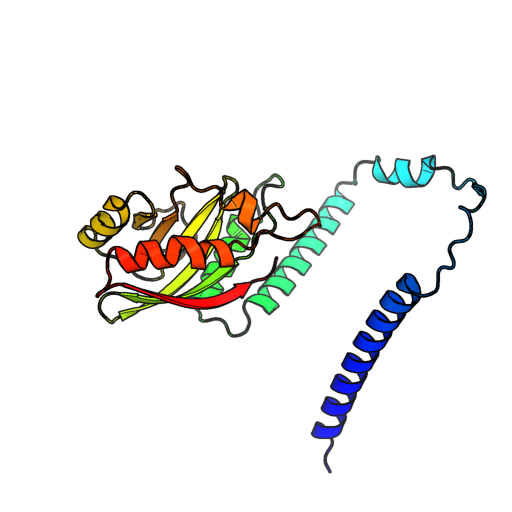 1
ATOM 1397 C C . LEU A 1 179 ? 7.088 4.611 9.699 1.00 84.12 179 LEU A C 1
ATOM 1399 O O . LEU A 1 179 ? 7.880 4.859 8.792 1.00 84.12 179 LEU A O 1
ATOM 1403 N N . ASN A 1 180 ? 7.173 5.147 10.912 1.00 74.31 180 ASN A N 1
ATOM 1404 C CA . ASN A 1 180 ? 8.276 6.022 11.285 1.00 74.31 180 ASN A CA 1
ATOM 1405 C C . ASN A 1 180 ? 9.542 5.189 11.491 1.00 74.31 180 ASN A C 1
ATOM 1407 O O . ASN A 1 180 ? 9.534 4.203 12.232 1.00 74.31 180 ASN A O 1
ATOM 1411 N N . GLU A 1 181 ? 10.627 5.590 10.829 1.00 64.06 181 GLU A N 1
ATOM 1412 C CA . GLU A 1 181 ? 11.914 4.887 10.869 1.00 64.06 181 GLU A CA 1
ATOM 1413 C C . GLU A 1 181 ? 12.696 5.083 12.173 1.00 64.06 181 GLU A C 1
ATOM 1415 O O . GLU A 1 181 ? 13.668 4.361 12.398 1.00 64.06 181 GLU A O 1
ATOM 1420 N N . ASP A 1 182 ? 12.286 6.018 13.041 1.00 57.66 182 ASP A N 1
ATOM 1421 C CA . ASP A 1 182 ? 12.996 6.358 14.279 1.00 57.66 182 ASP A CA 1
ATOM 1422 C C . ASP A 1 182 ? 13.148 5.130 15.203 1.00 57.66 182 ASP A C 1
ATOM 1424 O O . ASP A 1 182 ? 12.312 4.831 16.058 1.00 57.66 182 ASP A O 1
ATOM 1428 N N . GLY A 1 183 ? 14.262 4.411 15.028 1.00 51.19 183 GLY A N 1
ATOM 1429 C CA . GLY A 1 183 ? 14.674 3.260 15.827 1.00 51.19 183 GLY A CA 1
ATOM 1430 C C . GLY A 1 183 ? 14.381 1.871 15.246 1.00 51.19 183 GLY A C 1
ATOM 1431 O O . GLY A 1 183 ? 14.552 0.896 15.981 1.00 51.19 183 GLY A O 1
ATOM 1432 N N . MET A 1 184 ? 13.964 1.733 13.979 1.00 60.94 184 MET A N 1
ATOM 1433 C CA . MET A 1 184 ? 13.710 0.416 13.371 1.00 60.94 184 MET A CA 1
ATOM 1434 C C . MET A 1 184 ? 14.560 0.148 12.134 1.00 60.94 184 MET A C 1
ATOM 1436 O O . MET A 1 184 ? 14.273 0.634 11.045 1.00 60.94 184 MET A O 1
ATOM 1440 N N . ASP A 1 185 ? 15.544 -0.735 12.294 1.00 67.25 185 ASP A N 1
ATOM 1441 C CA . ASP A 1 185 ? 16.387 -1.216 11.201 1.00 67.25 185 ASP A CA 1
ATOM 1442 C C . ASP A 1 185 ? 15.713 -2.352 10.412 1.00 67.25 185 ASP A C 1
ATOM 1444 O O . ASP A 1 185 ? 16.142 -3.509 10.375 1.00 67.25 185 ASP A O 1
ATOM 1448 N N . TRP A 1 186 ? 14.544 -2.045 9.850 1.00 70.62 186 TRP A N 1
ATOM 1449 C CA . TRP A 1 186 ? 13.780 -3.017 9.076 1.00 70.62 186 TRP A CA 1
ATOM 1450 C C . TRP A 1 186 ? 14.479 -3.332 7.744 1.00 70.62 186 TRP A C 1
ATOM 1452 O O . TRP A 1 186 ? 14.308 -4.428 7.207 1.00 70.62 186 TRP A O 1
ATOM 1462 N N . THR A 1 187 ? 15.272 -2.398 7.214 1.00 69.12 187 THR A N 1
ATOM 1463 C CA . THR A 1 187 ? 16.009 -2.569 5.960 1.00 69.12 187 THR A CA 1
ATOM 1464 C C . THR A 1 187 ? 17.120 -3.606 6.118 1.00 69.12 187 THR A C 1
ATOM 1466 O O . THR A 1 187 ? 17.233 -4.487 5.265 1.00 69.12 187 THR A O 1
ATOM 1469 N N . GLU A 1 188 ? 17.871 -3.627 7.224 1.00 69.50 188 GLU A N 1
ATOM 1470 C CA . GLU A 1 188 ? 18.817 -4.718 7.493 1.00 69.50 188 GLU A CA 1
ATOM 1471 C C . GLU A 1 188 ? 18.119 -6.090 7.523 1.00 69.50 188 GLU A C 1
ATOM 1473 O O . GLU A 1 188 ? 18.594 -7.051 6.908 1.00 69.50 188 GLU A O 1
ATOM 1478 N N . GLU A 1 189 ? 16.953 -6.187 8.171 1.00 74.00 189 GLU A N 1
ATOM 1479 C CA . GLU A 1 189 ? 16.235 -7.459 8.319 1.00 74.00 189 GLU A CA 1
ATOM 1480 C C . GLU A 1 189 ? 15.586 -7.952 7.011 1.00 74.00 189 GLU A C 1
ATOM 1482 O O . GLU A 1 189 ? 15.628 -9.153 6.711 1.00 74.00 189 GLU A O 1
ATOM 1487 N N . PHE A 1 190 ? 14.989 -7.047 6.230 1.00 73.25 190 PHE A N 1
ATOM 1488 C CA . PHE A 1 190 ? 14.155 -7.392 5.073 1.00 73.25 190 PHE A CA 1
ATOM 1489 C C . PHE A 1 190 ? 14.790 -7.073 3.710 1.00 73.25 190 PHE A C 1
ATOM 1491 O O . PHE A 1 190 ? 14.270 -7.552 2.702 1.00 73.25 190 PHE A O 1
ATOM 1498 N N . CYS A 1 191 ? 15.907 -6.335 3.657 1.00 67.38 191 CYS A N 1
ATOM 1499 C CA . CYS A 1 191 ? 16.582 -5.935 2.413 1.00 67.38 191 CYS A CA 1
ATOM 1500 C C . CYS A 1 191 ? 18.052 -6.384 2.278 1.00 67.38 191 CYS A C 1
ATOM 1502 O O . CYS A 1 191 ? 18.518 -6.511 1.149 1.00 67.38 191 CYS A O 1
ATOM 1504 N N . LEU A 1 192 ? 18.809 -6.656 3.354 1.00 59.25 192 LEU A N 1
ATOM 1505 C CA . LEU A 1 192 ? 20.271 -6.885 3.264 1.00 59.25 192 LEU A CA 1
ATOM 1506 C C . LEU A 1 192 ? 20.736 -8.356 3.216 1.00 59.25 192 LEU A C 1
ATOM 1508 O O . LEU A 1 192 ? 21.869 -8.677 3.585 1.00 59.25 192 LEU A O 1
ATOM 1512 N N . ARG A 1 193 ? 19.926 -9.297 2.713 1.00 53.47 193 ARG A N 1
ATOM 1513 C CA . ARG A 1 193 ? 20.420 -10.678 2.527 1.00 53.47 193 ARG A CA 1
ATOM 1514 C C . ARG A 1 193 ? 21.450 -10.746 1.392 1.00 53.47 193 ARG A C 1
ATOM 1516 O O . ARG A 1 193 ? 21.176 -10.343 0.267 1.00 53.47 193 ARG A O 1
ATOM 1523 N N . SER A 1 194 ? 22.612 -11.339 1.684 1.00 42.72 194 SER A N 1
ATOM 1524 C CA . SER A 1 194 ? 23.853 -11.377 0.881 1.00 42.72 194 SER A CA 1
ATOM 1525 C C . SER A 1 194 ? 23.791 -12.040 -0.510 1.00 42.72 194 SER A C 1
ATOM 1527 O O . SER A 1 194 ? 24.828 -12.285 -1.125 1.00 42.72 194 SER A O 1
ATOM 1529 N N . SER A 1 195 ? 22.606 -12.330 -1.047 1.00 44.09 195 SER A N 1
ATOM 1530 C CA . SER A 1 195 ? 22.440 -12.933 -2.369 1.00 44.09 195 SER A CA 1
ATOM 1531 C C . SER A 1 195 ? 21.227 -12.344 -3.097 1.00 44.09 195 SER A C 1
ATOM 1533 O O . SER A 1 195 ? 20.154 -12.931 -3.055 1.00 44.09 195 SER A O 1
ATOM 1535 N N . VAL A 1 196 ? 21.392 -11.193 -3.754 1.00 45.66 196 VAL A N 1
ATOM 1536 C CA . VAL A 1 196 ? 20.516 -10.672 -4.836 1.00 45.66 196 VAL A CA 1
ATOM 1537 C C . VAL A 1 196 ? 18.993 -10.783 -4.594 1.00 45.66 196 VAL A C 1
ATOM 1539 O O . VAL A 1 196 ? 18.240 -11.064 -5.522 1.00 45.66 196 VAL A O 1
ATOM 1542 N N . MET A 1 197 ? 18.502 -10.608 -3.364 1.00 52.09 197 MET A N 1
ATOM 1543 C CA . MET A 1 197 ? 17.077 -10.786 -3.067 1.00 52.09 197 MET A CA 1
ATOM 1544 C C . MET A 1 197 ? 16.411 -9.451 -2.744 1.00 52.09 197 MET A C 1
ATOM 1546 O O . MET A 1 197 ? 16.767 -8.787 -1.779 1.00 52.09 197 MET A O 1
ATOM 1550 N N . ILE A 1 198 ? 15.450 -9.102 -3.603 1.00 56.94 198 ILE A N 1
ATOM 1551 C CA . ILE A 1 198 ? 14.385 -8.099 -3.462 1.00 56.94 198 ILE A CA 1
ATOM 1552 C C . ILE A 1 198 ? 14.016 -7.858 -1.993 1.00 56.94 198 ILE A C 1
ATOM 1554 O O . ILE A 1 198 ? 13.794 -8.816 -1.250 1.00 56.94 198 ILE A O 1
ATOM 1558 N N . CYS A 1 199 ? 13.892 -6.588 -1.598 1.00 66.44 199 CYS A N 1
ATOM 1559 C CA . CYS A 1 199 ? 13.374 -6.211 -0.285 1.00 66.44 199 CYS A CA 1
ATOM 1560 C C . CYS A 1 199 ? 12.001 -6.863 -0.040 1.00 66.44 199 CYS A C 1
ATOM 1562 O O . CYS A 1 199 ? 11.049 -6.576 -0.775 1.00 66.44 199 CYS A O 1
ATOM 1564 N N . ASP A 1 200 ? 11.851 -7.683 1.009 1.00 72.31 200 ASP A N 1
ATOM 1565 C CA . ASP A 1 200 ? 10.540 -8.202 1.440 1.00 72.31 200 ASP A CA 1
ATOM 1566 C C . ASP A 1 200 ? 9.800 -7.140 2.261 1.00 72.31 200 ASP A C 1
ATOM 1568 O O . ASP A 1 200 ? 9.527 -7.298 3.453 1.00 72.31 200 ASP A O 1
ATOM 1572 N N . THR A 1 201 ? 9.474 -6.021 1.610 1.00 72.31 201 THR A N 1
ATOM 1573 C CA . THR A 1 201 ? 8.749 -4.923 2.251 1.00 72.31 201 THR A CA 1
ATOM 1574 C C . THR A 1 201 ? 7.400 -5.401 2.786 1.00 72.31 201 THR A C 1
ATOM 1576 O O . THR A 1 201 ? 6.980 -4.977 3.856 1.00 72.31 201 THR A O 1
ATOM 1579 N N . ALA A 1 202 ? 6.744 -6.344 2.102 1.00 73.75 202 ALA A N 1
ATOM 1580 C CA . ALA A 1 202 ? 5.506 -6.960 2.575 1.00 73.75 202 ALA A CA 1
ATOM 1581 C C . ALA A 1 202 ? 5.673 -7.633 3.950 1.00 73.75 202 ALA A C 1
ATOM 1583 O O . ALA A 1 202 ? 4.830 -7.449 4.830 1.00 73.75 202 ALA A O 1
ATOM 1584 N N . GLY A 1 203 ? 6.772 -8.363 4.156 1.00 77.50 203 GLY A N 1
ATOM 1585 C CA . GLY A 1 203 ? 7.136 -8.923 5.456 1.00 77.50 203 GLY A CA 1
ATOM 1586 C C . GLY A 1 203 ? 7.338 -7.848 6.528 1.00 77.50 203 GLY A C 1
ATOM 1587 O O . GLY A 1 203 ? 6.831 -7.996 7.643 1.00 77.50 203 GLY A O 1
ATOM 1588 N N . ALA A 1 204 ? 7.992 -6.738 6.184 1.00 78.62 204 ALA A N 1
ATOM 1589 C CA . ALA A 1 204 ? 8.181 -5.618 7.103 1.00 78.62 204 ALA A CA 1
ATOM 1590 C C . ALA A 1 204 ? 6.848 -4.927 7.474 1.00 78.62 204 ALA A C 1
ATOM 1592 O O . ALA A 1 204 ? 6.602 -4.654 8.650 1.00 78.62 204 ALA A O 1
ATOM 1593 N N . PHE A 1 205 ? 5.929 -4.735 6.519 1.00 81.62 205 PHE A N 1
ATOM 1594 C CA . PHE A 1 205 ? 4.573 -4.234 6.794 1.00 81.62 205 PHE A CA 1
ATOM 1595 C C . PHE A 1 205 ? 3.808 -5.139 7.762 1.00 81.62 205 PHE A C 1
ATOM 1597 O O . PHE A 1 205 ? 3.223 -4.657 8.733 1.00 81.62 205 PHE A O 1
ATOM 1604 N N . GLU A 1 206 ? 3.798 -6.447 7.497 1.00 83.81 206 GLU A N 1
ATOM 1605 C CA . GLU A 1 206 ? 3.093 -7.429 8.324 1.00 83.81 206 GLU A CA 1
ATOM 1606 C C . GLU A 1 206 ? 3.641 -7.488 9.748 1.00 83.81 206 GLU A C 1
ATOM 1608 O O . GLU A 1 206 ? 2.869 -7.663 10.693 1.00 83.81 206 GLU A O 1
ATOM 1613 N N . LYS A 1 207 ? 4.959 -7.335 9.904 1.00 83.94 207 LYS A N 1
ATOM 1614 C CA . LYS A 1 207 ? 5.628 -7.401 11.201 1.00 83.94 207 LYS A CA 1
ATOM 1615 C C . LYS A 1 207 ? 5.491 -6.111 12.008 1.00 83.94 207 LYS A C 1
ATOM 1617 O O . LYS A 1 207 ? 5.291 -6.194 13.218 1.00 83.94 207 LYS A O 1
ATOM 1622 N N . TYR A 1 208 ? 5.601 -4.947 11.369 1.00 84.31 208 TYR A N 1
ATOM 1623 C CA . TYR A 1 208 ? 5.701 -3.665 12.073 1.00 84.31 208 TYR A CA 1
ATOM 1624 C C . TYR A 1 208 ? 4.457 -2.794 11.920 1.00 84.31 208 TYR A C 1
ATOM 1626 O O . TYR A 1 208 ? 3.826 -2.449 12.920 1.00 84.31 208 TYR A O 1
ATOM 1634 N N . LEU A 1 209 ? 4.065 -2.467 10.686 1.00 86.25 209 LEU A N 1
ATOM 1635 C CA . LEU A 1 209 ? 3.015 -1.475 10.448 1.00 86.25 209 LEU A CA 1
ATOM 1636 C C . LEU A 1 209 ? 1.631 -1.992 10.849 1.00 86.25 209 LEU A C 1
ATOM 1638 O O . LEU A 1 209 ? 0.915 -1.315 11.589 1.00 86.25 209 LEU A O 1
ATOM 1642 N N . LEU A 1 210 ? 1.238 -3.187 10.389 1.00 87.25 210 LEU A N 1
ATOM 1643 C CA . LEU A 1 210 ? -0.115 -3.697 10.648 1.00 87.25 210 LEU A CA 1
ATOM 1644 C C . LEU A 1 210 ? -0.395 -3.879 12.151 1.00 87.25 210 LEU A C 1
ATOM 1646 O O . LEU A 1 210 ? -1.456 -3.435 12.601 1.00 87.25 210 LEU A O 1
ATOM 1650 N N . PRO A 1 211 ? 0.507 -4.480 12.960 1.00 86.56 211 PRO A N 1
ATOM 1651 C CA . PRO A 1 211 ? 0.291 -4.601 14.399 1.00 86.56 211 PRO A CA 1
ATOM 1652 C C . PRO A 1 211 ? 0.228 -3.243 15.101 1.00 86.56 211 PRO A C 1
ATOM 1654 O O . PRO A 1 211 ? -0.653 -3.044 15.938 1.00 86.56 211 PRO A O 1
ATOM 1657 N N . ALA A 1 212 ? 1.100 -2.300 14.730 1.00 86.25 212 ALA A N 1
ATOM 1658 C CA . ALA A 1 212 ? 1.113 -0.958 15.301 1.00 86.25 212 ALA A CA 1
ATOM 1659 C C . ALA A 1 212 ? -0.213 -0.225 15.047 1.00 86.25 212 ALA A C 1
ATOM 1661 O O . ALA A 1 212 ? -0.874 0.209 15.993 1.00 86.25 212 ALA A O 1
ATOM 1662 N N . ALA A 1 213 ? -0.665 -0.187 13.791 1.00 85.00 213 ALA A N 1
ATOM 1663 C CA . ALA A 1 213 ? -1.910 0.475 13.415 1.00 85.00 213 ALA A CA 1
ATOM 1664 C C . ALA A 1 213 ? -3.150 -0.199 14.039 1.00 85.00 213 ALA A C 1
ATOM 1666 O O . ALA A 1 213 ? -4.034 0.491 14.548 1.00 85.00 213 ALA A O 1
ATOM 1667 N N . ASN A 1 214 ? -3.203 -1.537 14.078 1.00 85.88 214 ASN A N 1
ATOM 1668 C CA . ASN A 1 214 ? -4.283 -2.264 14.758 1.00 85.88 214 ASN A CA 1
ATOM 1669 C C . ASN A 1 214 ? -4.311 -1.966 16.266 1.00 85.88 214 ASN A C 1
ATOM 1671 O O . ASN A 1 214 ? -5.383 -1.796 16.842 1.00 85.88 214 ASN A O 1
ATOM 1675 N N . SER A 1 215 ? -3.146 -1.890 16.917 1.00 86.06 215 SER A N 1
ATOM 1676 C CA . SER A 1 215 ? -3.056 -1.658 18.364 1.00 86.06 215 SER A CA 1
ATOM 1677 C C . SER A 1 215 ? -3.531 -0.266 18.788 1.00 86.06 215 SER A C 1
ATOM 1679 O O . SER A 1 215 ? -4.048 -0.114 19.894 1.00 86.06 215 SER A O 1
ATOM 1681 N N . ALA A 1 216 ? -3.424 0.728 17.900 1.00 87.56 216 ALA A N 1
ATOM 1682 C CA . ALA A 1 216 ? -3.911 2.080 18.153 1.00 87.56 216 ALA A CA 1
ATOM 1683 C C . ALA A 1 216 ? -5.448 2.157 18.186 1.00 87.56 216 ALA A C 1
ATOM 1685 O O . ALA A 1 216 ? -6.015 2.972 18.914 1.00 87.56 216 ALA A O 1
ATOM 1686 N N . LEU A 1 217 ? -6.136 1.301 17.419 1.00 89.12 217 LEU A N 1
ATOM 1687 C CA . LEU A 1 217 ? -7.594 1.308 17.258 1.00 89.12 217 LEU A CA 1
ATOM 1688 C C . LEU A 1 217 ? -8.183 -0.120 17.311 1.00 89.12 217 LEU A C 1
ATOM 1690 O O . LEU A 1 217 ? -8.863 -0.544 16.373 1.00 89.12 217 LEU A O 1
ATOM 1694 N N . PRO A 1 218 ? -8.000 -0.863 18.417 1.00 86.38 218 PRO A N 1
ATOM 1695 C CA . PRO A 1 218 ? -8.162 -2.322 18.461 1.00 86.38 218 PRO A CA 1
ATOM 1696 C C . PRO A 1 218 ? -9.593 -2.824 18.231 1.00 86.38 218 PRO A C 1
ATOM 1698 O O . PRO A 1 218 ? -9.800 -3.992 17.915 1.00 86.38 218 PRO A O 1
ATOM 1701 N N . THR A 1 219 ? -10.596 -1.963 18.404 1.00 89.62 219 THR A N 1
ATOM 1702 C CA . THR A 1 219 ? -12.014 -2.294 18.188 1.00 89.62 219 THR A CA 1
ATOM 1703 C C . THR A 1 219 ? -12.585 -1.701 16.906 1.00 89.62 219 THR A C 1
ATOM 1705 O O . THR A 1 219 ? -13.733 -1.986 16.566 1.00 89.62 219 THR A O 1
ATOM 1708 N N . LYS A 1 220 ? -11.816 -0.861 16.205 1.00 91.12 220 LYS A N 1
ATOM 1709 C CA . LYS A 1 220 ? -12.291 -0.108 15.043 1.00 91.12 220 LYS A CA 1
ATOM 1710 C C . LYS A 1 220 ? -11.542 -0.438 13.770 1.00 91.12 220 LYS A C 1
ATOM 1712 O O . LYS A 1 220 ? -12.172 -0.392 12.724 1.00 91.12 220 LYS A O 1
ATOM 1717 N N . LEU A 1 221 ? -10.243 -0.710 13.851 1.00 91.25 221 LEU A N 1
ATOM 1718 C CA . LEU A 1 221 ? -9.367 -0.885 12.703 1.00 91.25 221 LEU A CA 1
ATOM 1719 C C . LEU A 1 221 ? -8.809 -2.304 12.676 1.00 91.25 221 LEU A C 1
ATOM 1721 O O . LEU A 1 221 ? -8.309 -2.810 13.678 1.00 91.25 221 LEU A O 1
ATOM 1725 N N . MET A 1 222 ? -8.898 -2.937 11.513 1.00 92.94 222 MET A N 1
ATOM 1726 C CA . MET A 1 222 ? -8.317 -4.249 11.267 1.00 92.94 222 MET A CA 1
ATOM 1727 C C . MET A 1 222 ? -7.782 -4.324 9.843 1.00 92.94 222 MET A C 1
ATOM 1729 O O . MET A 1 222 ? -8.486 -3.960 8.903 1.00 92.94 222 MET A O 1
ATOM 1733 N N . PHE A 1 223 ? -6.588 -4.886 9.679 1.00 90.94 223 PHE A N 1
ATOM 1734 C CA . PHE A 1 223 ? -5.983 -5.174 8.378 1.00 90.94 223 PHE A CA 1
ATOM 1735 C C . PHE A 1 223 ? -5.828 -6.677 8.132 1.00 90.94 223 PHE A C 1
ATOM 1737 O O . PHE A 1 223 ? -5.528 -7.447 9.042 1.00 90.94 223 PHE A O 1
ATOM 1744 N N . VAL A 1 224 ? -5.998 -7.090 6.876 1.00 88.69 224 VAL A N 1
ATOM 1745 C CA . VAL A 1 224 ? -5.791 -8.460 6.392 1.00 88.69 224 VAL A CA 1
ATOM 1746 C C . VAL A 1 224 ? -5.067 -8.425 5.048 1.00 88.69 224 VAL A C 1
ATOM 1748 O O . VAL A 1 224 ? -5.606 -7.899 4.070 1.00 88.69 224 VAL A O 1
ATOM 1751 N N . LEU A 1 225 ? -3.881 -9.037 4.976 1.00 87.38 225 LEU A N 1
ATOM 1752 C CA . LEU A 1 225 ? -3.140 -9.221 3.724 1.00 87.38 225 LEU A CA 1
ATOM 1753 C C . LEU A 1 225 ? -3.917 -10.131 2.765 1.00 87.38 225 LEU A C 1
ATOM 1755 O O . LEU A 1 225 ? -4.458 -11.165 3.165 1.00 87.38 225 LEU A O 1
ATOM 1759 N N . ARG A 1 226 ? -3.947 -9.766 1.480 1.00 89.69 226 ARG A N 1
ATOM 1760 C CA . ARG A 1 226 ? -4.509 -10.607 0.414 1.00 89.69 226 ARG A CA 1
ATOM 1761 C C . ARG A 1 226 ? -3.509 -11.007 -0.652 1.00 89.69 226 ARG A C 1
ATOM 1763 O O . ARG A 1 226 ? -3.671 -12.083 -1.220 1.00 89.69 226 ARG A O 1
ATOM 1770 N N . GLY A 1 227 ? -2.497 -10.193 -0.917 1.00 84.31 227 GLY A N 1
ATOM 1771 C CA . GLY A 1 227 ? -1.490 -10.546 -1.900 1.00 84.31 227 GLY A CA 1
ATOM 1772 C C . GLY A 1 227 ? -0.226 -9.720 -1.782 1.00 84.31 227 GLY A C 1
ATOM 1773 O O . GLY A 1 227 ? -0.207 -8.645 -1.187 1.00 84.31 227 GLY A O 1
ATOM 1774 N N . ARG A 1 228 ? 0.824 -10.264 -2.386 1.00 82.56 228 ARG A N 1
ATOM 1775 C CA . ARG A 1 228 ? 2.120 -9.624 -2.571 1.00 82.56 228 ARG A CA 1
ATOM 1776 C C . ARG A 1 228 ? 2.411 -9.623 -4.068 1.00 82.56 228 ARG A C 1
ATOM 1778 O O . ARG A 1 228 ? 2.153 -10.628 -4.734 1.00 82.56 228 ARG A O 1
ATOM 1785 N N . PHE A 1 229 ? 2.899 -8.512 -4.593 1.00 70.56 229 PHE A N 1
ATOM 1786 C CA . PHE A 1 229 ? 3.426 -8.446 -5.946 1.00 70.56 229 PHE A CA 1
ATOM 1787 C C . PHE A 1 229 ? 4.936 -8.661 -5.855 1.00 70.56 229 PHE A C 1
ATOM 1789 O O . PHE A 1 229 ? 5.604 -7.889 -5.164 1.00 70.56 229 PHE A O 1
ATOM 1796 N N . PRO A 1 230 ? 5.474 -9.711 -6.494 1.00 57.12 230 PRO A N 1
ATOM 1797 C CA . PRO A 1 230 ? 6.915 -9.879 -6.571 1.00 57.12 230 PRO A CA 1
ATOM 1798 C C . PRO A 1 230 ? 7.519 -8.728 -7.385 1.00 57.12 230 PRO A C 1
ATOM 1800 O O . PRO A 1 230 ? 6.889 -8.229 -8.329 1.00 57.12 230 PRO A O 1
ATOM 1803 N N . TYR A 1 231 ? 8.732 -8.331 -7.011 1.00 53.31 231 TYR A N 1
ATOM 1804 C CA . TYR A 1 231 ? 9.592 -7.505 -7.851 1.00 53.31 231 TYR A CA 1
ATOM 1805 C C . TYR A 1 231 ? 10.626 -8.386 -8.537 1.00 53.31 231 TYR A C 1
ATOM 1807 O O . TYR A 1 231 ? 11.080 -9.343 -7.876 1.00 53.31 231 TYR A O 1
#

Secondary structure (DSSP, 8-state):
--HHHHHHHHHHHHHHHHHHHHHHHHHHHHH------PPP-------HHHHHHHHHSPPPHHHHHHHHHHHHHHHHHHHHHHTTT--HHHHHHHHHHHHHHTSSSS-----B-EEEEEEEETTEEEEEEEEE-TTS-EEEEESSPPPHHHHHHHHTTSSEEEEE--TTSPTT-SEEEEE--TT--HHHHHH--TTT--B-HHHHIIIIIHHHHHHHSTTTEEEEEEEEE--

Radius of gyration: 24.05 Å; chains: 1; bounding box: 63×53×52 Å

Foldseek 3Di:
DCVPVVVVVVVVVVVVVVVVVVVVVVVCVVPPDDPDDDPDDPPPDPPPVPVVVVVVDDDDPVRVVVVVVVVVVVVVVLLVVVLPPDDPLQSLLVVLVCVVVVPDDDDLDQQKWKFKFWKFFQRDIWIKIWIAGSVRKTKMFILDDDDPVLQVLLCVLVQKHKDADDPPDRPRGGIMIIGDCVPDPLCVVQPPDPPPDGRPSVVVCVVRVQVSSCVSPVPGMHIDTDDIDGD

Sequence (231 aa):
MNTSRVSRLVVIALFVIAVLIITEEVLRVRTSVPATMPPPAYSKGIAESEATTKLTEKLTDDEVAHNYEIIRALQQQRLAVLTHGLPTWVRNHLIAFEKGEGQGEEDTTFSRSIAWGIGWYEGEKFYWFAHASTDGWIQMDLSTPINKRDIGAITAGHLVEARIAEESDTPGTVTHLALNEDGMDWTEEFCLRSSVMICDTAGAFEKYLLPAANSALPTKLMFVLRGRFPY